Protein AF-0000000077060898 (afdb_homodimer)

Sequence (304 aa):
MSTNDPGFNIALEEAKFGASEGGVPIGACLVAADGTILGRGHNMRVQKNSMILHGETAALESCGRLPASRLVGSTMYTTLSPCDMCTGAMLLYKIPRVVMGENNTFVGGEETLKAKGVEVVNLKSAECEKLMKEFIEAHPEDWYEDIGEQTKMSTNDPGFNIALEEAKFGASEGGVPIGACLVAADGTILGRGHNMRVQKNSMILHGETAALESCGRLPASRLVGSTMYTTLSPCDMCTGAMLLYKIPRVVMGENNTFVGGEETLKAKGVEVVNLKSAECEKLMKEFIEAHPEDWYEDIGEQTK

Organism: Zymoseptoria tritici (strain CBS 115943 / IPO323) (NCBI:txid336722)

pLDDT: mean 97.95, std 3.36, range [65.81, 99.0]

Radius of gyration: 18.19 Å; Cα contacts (8 Å, |Δi|>4): 802; chains: 2; bounding box: 45×49×37 Å

Nearest PDB structures (foldseek):
  8i3p-assembly1_A  TM=9.780E-01  e=5.997E-23  Saccharomyces cerevisiae S288C
  8vlm-assembly2_D  TM=9.803E-01  e=7.360E-23  Saccharomyces cerevisiae
  8vlj-assembly1_B  TM=9.888E-01  e=1.670E-22  Saccharomyces cerevisiae
  1ysd-assembly1_A  TM=9.663E-01  e=1.788E-22  Saccharomyces cerevisiae
  8vlm-assembly2_C  TM=9.642E-01  e=1.055E-21  Saccharomyces cerevisiae

Secondary structure (DSSP, 8-state):
--TT-HHHHHHHHHHHHHHHTTS---EEEEE-TTS-EEEEEE--HHHHT-SS--HHHHHHHHH-S--GGGGTT-EEEESS---HHHHHHHHHTT--EEEES--SS---SHHHHHHTT-EEEE---HHHHHHHHHHHHH-HHHHHHHTT----/--TT-HHHHHHHHHHHHHHHTTS---EEEEE-TTS-EEEEEE--HHHHT-SS--HHHHHHHHH-S--GGGGTT-EEEESS---HHHHHHHHHTT--EEEES--SS---SHHHHHHTT-EEEE---HHHHHHHHHHHHH-HHHHHHHTT----

Foldseek 3Di:
DACPQPQQVLQQVQLVVQVVQVHRSKKKWKAFQVGHTQFIHAQCCPVVVDLQRHRLVVRVVRNPDDDLVRQVNMEMEMAEADAPSSLVVCVVSVNQEYEYAADPLHHHCPVVSVVVRHHYHYNPHPVSVVSNVVSCVVPVCNVQVNRPHHRD/DACPQPQQVLQQVQLVVCVVQVHRSKKKWKAFQVGHTQFIHAQCCPVVVDLQRHRLVVRVVRNPDDDLVRQVNMEMEMAEADAPSSLVVCVVSVNQEYEYAADPLHHHCQVVSVVVRHHYHYNPHPVSVVSNVVSCVVPVCNVQVNRPHHRD

Structure (mmCIF, N/CA/C/O backbone):
data_AF-0000000077060898-model_v1
#
loop_
_entity.id
_entity.type
_entity.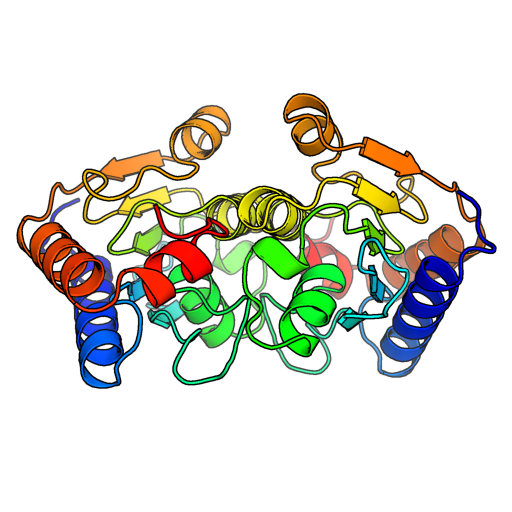pdbx_description
1 polymer 'Cytosine deaminase'
#
loop_
_atom_site.group_PDB
_atom_site.id
_atom_site.type_symbol
_atom_site.label_atom_id
_atom_site.label_alt_id
_atom_site.label_comp_id
_atom_site.label_asym_id
_atom_site.label_entity_id
_atom_site.label_seq_id
_atom_site.pdbx_PDB_ins_code
_atom_site.Cartn_x
_atom_site.Cartn_y
_atom_site.Cartn_z
_atom_site.occupancy
_atom_site.B_iso_or_equiv
_atom_site.auth_seq_id
_atom_site.auth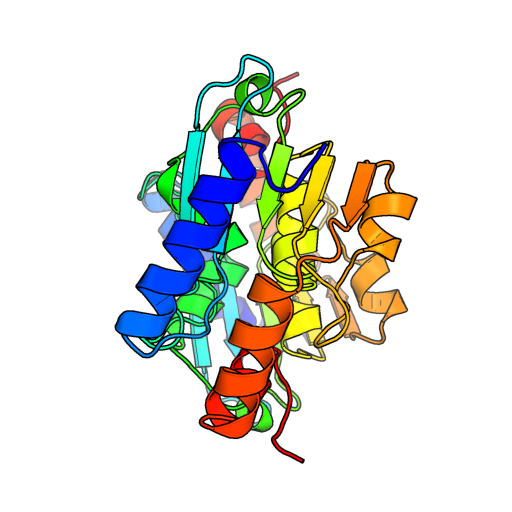_comp_id
_atom_site.auth_asym_id
_atom_site.auth_atom_id
_atom_site.pdbx_PDB_model_num
ATOM 1 N N . MET A 1 1 ? -12.086 23.438 3.576 1 82.31 1 MET A N 1
ATOM 2 C CA . MET A 1 1 ? -11.055 22.656 4.258 1 82.31 1 MET A CA 1
ATOM 3 C C . MET A 1 1 ? -9.844 23.516 4.594 1 82.31 1 MET A C 1
ATOM 5 O O . MET A 1 1 ? -9.477 24.406 3.818 1 82.31 1 MET A O 1
ATOM 9 N N . SER A 1 2 ? -9.484 23.375 5.789 1 86.44 2 SER A N 1
ATOM 10 C CA . SER A 1 2 ? -8.406 24.234 6.262 1 86.44 2 SER A CA 1
ATOM 11 C C . SER A 1 2 ? -7.523 23.516 7.273 1 86.44 2 SER A C 1
ATOM 13 O O . SER A 1 2 ? -7.797 22.375 7.645 1 86.44 2 SER A O 1
ATOM 15 N N . THR A 1 3 ? -6.488 24.141 7.656 1 92.5 3 THR A N 1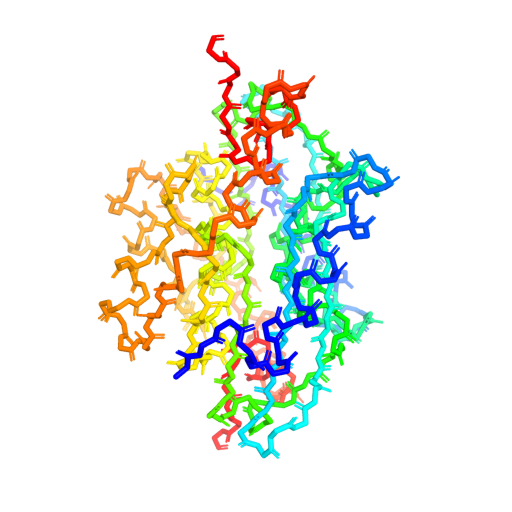
ATOM 16 C CA . THR A 1 3 ? -5.547 23.625 8.641 1 92.5 3 THR A CA 1
ATOM 17 C C . THR A 1 3 ? -6.215 23.484 10.008 1 92.5 3 THR A C 1
ATOM 19 O O . THR A 1 3 ? -5.66 22.859 10.914 1 92.5 3 THR A O 1
ATOM 22 N N . ASN A 1 4 ? -7.438 23.812 10.086 1 90.5 4 ASN A N 1
ATOM 23 C CA . ASN A 1 4 ? -8.164 23.719 11.344 1 90.5 4 ASN A CA 1
ATOM 24 C C . ASN A 1 4 ? -9.062 22.484 11.375 1 90.5 4 ASN A C 1
ATOM 26 O O . ASN A 1 4 ? -9.68 22.172 12.398 1 90.5 4 ASN A O 1
ATOM 30 N N . ASP A 1 5 ? -9.094 21.797 10.328 1 94.31 5 ASP A N 1
ATOM 31 C CA . ASP A 1 5 ? -9.883 20.578 10.297 1 94.31 5 ASP A CA 1
ATOM 32 C C . ASP A 1 5 ? -9.375 19.578 11.336 1 94.31 5 ASP A C 1
ATOM 34 O O . ASP A 1 5 ? -8.18 19.312 11.414 1 94.31 5 ASP A O 1
ATOM 38 N N . PRO A 1 6 ? -10.336 19.016 12.125 1 97.19 6 PRO A N 1
ATOM 39 C CA . PRO A 1 6 ? -9.898 18.062 13.148 1 97.19 6 PRO A CA 1
ATOM 40 C C . PRO A 1 6 ? -9.086 16.891 12.57 1 97.19 6 PRO A C 1
ATOM 42 O O . PRO A 1 6 ? -8.094 16.469 13.164 1 97.19 6 PRO A O 1
ATOM 45 N N . GLY A 1 7 ? -9.516 16.375 11.406 1 98.5 7 GLY A N 1
ATOM 46 C CA . GLY A 1 7 ? -8.789 15.305 10.758 1 98.5 7 GLY A CA 1
ATOM 47 C C . GLY A 1 7 ? -7.359 15.672 10.406 1 98.5 7 GLY A C 1
ATOM 48 O O . GLY A 1 7 ? -6.441 14.867 10.562 1 98.5 7 GLY A O 1
ATOM 49 N N . PHE A 1 8 ? -7.176 16.938 9.977 1 98.81 8 PHE A N 1
ATOM 50 C CA . PHE A 1 8 ? -5.828 17.391 9.633 1 98.81 8 PHE A CA 1
ATOM 51 C C . PHE A 1 8 ? -4.988 17.562 10.891 1 98.81 8 PHE A C 1
ATOM 53 O O . PHE A 1 8 ? -3.807 17.219 10.914 1 98.81 8 PHE A O 1
ATOM 60 N N . ASN A 1 9 ? -5.598 18.109 11.906 1 98.69 9 ASN A N 1
ATOM 61 C CA . ASN A 1 9 ? -4.875 18.281 13.164 1 98.69 9 ASN A CA 1
ATOM 62 C C . ASN A 1 9 ? -4.371 16.953 13.703 1 98.69 9 ASN A C 1
ATOM 64 O O . ASN A 1 9 ? -3.254 16.859 14.219 1 98.69 9 ASN A O 1
ATOM 68 N N . ILE A 1 10 ? -5.164 15.938 13.578 1 98.88 10 ILE A N 1
ATOM 69 C CA . ILE A 1 10 ? -4.77 14.602 14.016 1 98.88 10 ILE A CA 1
ATOM 70 C C . ILE A 1 10 ? -3.617 14.094 13.148 1 98.88 10 ILE A C 1
ATOM 72 O O . ILE A 1 10 ? -2.645 13.539 13.672 1 98.88 10 ILE A O 1
ATOM 76 N N . ALA A 1 11 ? -3.701 14.258 11.836 1 98.94 11 ALA A N 1
ATOM 77 C CA . ALA A 1 11 ? -2.613 13.859 10.945 1 98.94 11 ALA A CA 1
ATOM 78 C C . ALA A 1 11 ? -1.311 14.555 11.328 1 98.94 11 ALA A C 1
ATOM 80 O O . ALA A 1 11 ? -0.25 13.93 11.359 1 98.94 11 ALA A O 1
ATOM 81 N N . LEU A 1 12 ? -1.435 15.859 11.609 1 98.94 12 LEU A N 1
ATOM 82 C CA . LEU A 1 12 ? -0.256 16.625 11.992 1 98.94 12 LEU A CA 1
ATOM 83 C C . LEU A 1 12 ? 0.313 16.125 13.312 1 98.94 12 LEU A C 1
ATOM 85 O O . LEU A 1 12 ? 1.531 16.016 13.469 1 98.94 12 LEU A O 1
ATOM 89 N N . GLU A 1 13 ? -0.536 15.828 14.281 1 98.88 13 GLU A N 1
ATOM 90 C CA . GLU A 1 13 ? -0.105 15.234 15.539 1 98.88 13 GLU A CA 1
ATOM 91 C C . GLU A 1 13 ? 0.643 13.922 15.312 1 98.88 13 GLU A C 1
ATOM 93 O O . GLU A 1 13 ? 1.677 13.672 15.93 1 98.88 13 GLU A O 1
ATOM 98 N N . GLU A 1 14 ? 0.112 13.102 14.461 1 98.94 14 GLU A N 1
ATOM 99 C CA . GLU A 1 14 ? 0.758 11.844 14.109 1 98.94 14 GLU A CA 1
ATOM 100 C C . GLU A 1 14 ? 2.131 12.078 13.492 1 98.94 14 GLU A C 1
ATOM 102 O O . GLU A 1 14 ? 3.094 11.383 13.812 1 98.94 14 GLU A O 1
ATOM 107 N N . ALA A 1 15 ? 2.203 13.023 12.586 1 98.94 15 ALA A N 1
ATOM 108 C CA . ALA A 1 15 ? 3.484 13.344 11.953 1 98.94 15 ALA A CA 1
ATOM 109 C C . ALA A 1 15 ? 4.527 13.727 13 1 98.94 15 ALA A C 1
ATOM 111 O O . ALA A 1 15 ? 5.664 13.258 12.961 1 98.94 15 ALA A O 1
ATOM 112 N N . LYS A 1 16 ? 4.117 14.57 13.906 1 98.88 16 LYS A N 1
ATOM 113 C CA . LYS A 1 16 ? 5.023 15.023 14.961 1 98.88 16 LYS A CA 1
ATOM 114 C C . LYS A 1 16 ? 5.426 13.867 15.875 1 98.88 16 LYS A C 1
ATOM 116 O O . LYS A 1 16 ? 6.582 13.766 16.281 1 98.88 16 LYS A O 1
ATOM 121 N N . PHE A 1 17 ? 4.484 13.023 16.203 1 98.81 17 PHE A N 1
ATOM 122 C CA . PHE A 1 17 ? 4.781 11.844 17.016 1 98.81 17 PHE A CA 1
ATOM 123 C C . PHE A 1 17 ? 5.785 10.945 16.297 1 98.81 17 PHE A C 1
ATOM 125 O O . PHE A 1 17 ? 6.75 10.484 16.906 1 98.81 17 PHE A O 1
ATOM 132 N N . GLY A 1 18 ? 5.582 10.688 15.023 1 98.75 18 GLY A N 1
ATOM 133 C CA . GLY A 1 18 ? 6.539 9.914 14.242 1 98.75 18 GLY A CA 1
ATOM 134 C C . GLY A 1 18 ? 7.934 10.508 14.25 1 98.75 18 GLY A C 1
ATOM 135 O O . GLY A 1 18 ? 8.922 9.789 14.406 1 98.75 18 GLY A O 1
ATOM 136 N N . ALA A 1 19 ? 7.969 11.781 14.102 1 98.62 19 ALA A N 1
ATOM 137 C CA . ALA A 1 19 ? 9.25 12.484 14.133 1 98.62 19 ALA A CA 1
ATOM 138 C C . ALA A 1 19 ? 9.953 12.281 15.469 1 98.62 19 ALA A C 1
ATOM 140 O O . ALA A 1 19 ? 11.172 12.062 15.516 1 98.62 19 ALA A O 1
ATOM 141 N N . SER A 1 20 ? 9.227 12.344 16.531 1 98.44 20 SER A N 1
ATOM 142 C CA . SER A 1 20 ? 9.797 12.234 17.875 1 98.44 20 SER A CA 1
ATOM 143 C C . SER A 1 20 ? 10.391 10.844 18.109 1 98.44 20 SER A C 1
ATOM 145 O O . SER A 1 20 ? 11.242 10.672 18.984 1 98.44 20 SER A O 1
ATOM 147 N N . GLU A 1 21 ? 9.992 9.836 17.312 1 98 21 GLU A N 1
ATOM 148 C CA . GLU A 1 21 ? 10.492 8.469 17.422 1 98 21 GLU A CA 1
ATOM 149 C C . GLU A 1 21 ? 11.594 8.195 16.406 1 98 21 GLU A C 1
ATOM 151 O O . GLU A 1 21 ? 12.055 7.062 16.281 1 98 21 GLU A O 1
ATOM 156 N N . GLY A 1 22 ? 11.898 9.203 15.656 1 97.88 22 GLY A N 1
ATOM 157 C CA . GLY A 1 22 ? 12.977 9.062 14.695 1 97.88 22 GLY A CA 1
ATOM 158 C C . GLY A 1 22 ? 12.5 8.641 13.32 1 97.88 22 GLY A C 1
ATOM 159 O O . GLY A 1 22 ? 13.305 8.391 12.422 1 97.88 22 GLY A O 1
ATOM 160 N N . GLY A 1 23 ? 11.211 8.594 13.117 1 98.75 23 GLY A N 1
ATOM 161 C CA . GLY A 1 23 ? 10.656 8.195 11.828 1 98.75 23 GLY A CA 1
ATOM 162 C C . GLY A 1 23 ? 10.438 9.367 10.891 1 98.75 23 GLY A C 1
ATOM 163 O O . GLY A 1 23 ? 10.625 10.523 11.273 1 98.75 23 GLY A O 1
ATOM 164 N N . VAL A 1 24 ? 10.141 9.055 9.609 1 98.88 24 VAL A N 1
ATOM 165 C CA . VAL A 1 24 ? 9.773 10.078 8.641 1 98.88 24 VAL A CA 1
ATOM 166 C C . VAL A 1 24 ? 8.523 10.812 9.117 1 98.88 24 VAL A C 1
ATOM 168 O O . VAL A 1 24 ? 7.508 10.188 9.438 1 98.88 24 VAL A O 1
ATOM 171 N N . PRO A 1 25 ? 8.539 12.109 9.211 1 98.94 25 PRO A N 1
ATOM 172 C CA . PRO A 1 25 ? 7.465 12.852 9.867 1 98.94 25 PRO A CA 1
ATOM 173 C C . PRO A 1 25 ? 6.246 13.047 8.969 1 98.94 25 PRO A C 1
ATOM 175 O O . PRO A 1 25 ? 5.898 14.188 8.633 1 98.94 25 PRO A O 1
ATOM 178 N N . ILE A 1 26 ? 5.609 12.031 8.641 1 99 26 ILE A N 1
ATOM 179 C CA . ILE A 1 26 ? 4.383 12.031 7.852 1 99 26 ILE A CA 1
ATOM 180 C C . ILE A 1 26 ? 3.268 11.336 8.633 1 99 26 ILE A C 1
ATOM 182 O O . ILE A 1 26 ? 3.447 10.219 9.117 1 99 26 ILE A O 1
ATOM 186 N N . GLY A 1 27 ? 2.219 11.984 8.836 1 98.94 27 GLY A N 1
ATOM 187 C CA . GLY A 1 27 ? 1.05 11.438 9.508 1 98.94 27 GLY A CA 1
ATOM 188 C C . GLY A 1 27 ? -0.211 11.523 8.672 1 98.94 27 GLY A C 1
ATOM 189 O O . GLY A 1 27 ? -0.251 12.234 7.664 1 98.94 27 GLY A O 1
ATOM 190 N N . ALA A 1 28 ? -1.195 10.742 9.062 1 99 28 ALA A N 1
ATOM 191 C CA . ALA A 1 28 ? -2.453 10.688 8.328 1 99 28 ALA A CA 1
ATOM 192 C C . ALA A 1 28 ? -3.617 10.336 9.25 1 99 28 ALA A C 1
ATOM 194 O O . ALA A 1 28 ? -3.412 9.812 10.344 1 99 28 ALA A O 1
ATOM 195 N N . CYS A 1 29 ? -4.758 10.656 8.789 1 98.94 29 CYS A N 1
ATOM 196 C CA . CYS A 1 29 ? -6.016 10.398 9.477 1 98.94 29 CYS A CA 1
ATOM 197 C C . CYS A 1 29 ? -7.148 10.18 8.484 1 98.94 29 CYS A C 1
ATOM 199 O O . CYS A 1 29 ? -7.34 10.977 7.566 1 98.94 29 CYS A O 1
ATOM 201 N N . LEU A 1 30 ? -7.82 9.086 8.617 1 98.94 30 LEU A N 1
ATOM 202 C CA . LEU A 1 30 ? -8.992 8.789 7.801 1 98.94 30 LEU A CA 1
ATOM 203 C C . LEU A 1 30 ? -10.273 9.125 8.555 1 98.94 30 LEU A C 1
ATOM 205 O O . LEU A 1 30 ? -10.492 8.641 9.664 1 98.94 30 LEU A O 1
ATOM 209 N N . VAL A 1 31 ? -11.094 9.969 7.941 1 98.94 31 VAL A N 1
ATOM 210 C CA . VAL A 1 31 ? -12.328 10.438 8.578 1 98.94 31 VAL A CA 1
ATOM 211 C C . VAL A 1 31 ? -13.531 10.039 7.723 1 98.94 31 VAL A C 1
ATOM 213 O O . VAL A 1 31 ? -13.547 10.273 6.512 1 98.94 31 VAL A O 1
ATOM 216 N N . ALA A 1 32 ? -14.523 9.484 8.336 1 98.69 32 ALA A N 1
ATOM 217 C CA . ALA A 1 32 ? -15.75 9.086 7.645 1 98.69 32 ALA A CA 1
ATOM 218 C C . ALA A 1 32 ? -16.562 10.312 7.234 1 98.69 32 ALA A C 1
ATOM 220 O O . ALA A 1 32 ? -16.297 11.422 7.688 1 98.69 32 ALA A O 1
ATOM 221 N N . ALA A 1 33 ? -17.578 10.062 6.465 1 98.06 33 ALA A N 1
ATOM 222 C CA . ALA A 1 33 ? -18.438 11.125 5.977 1 98.06 33 ALA A CA 1
ATOM 223 C C . ALA A 1 33 ? -19.141 11.836 7.129 1 98.06 33 ALA A C 1
ATOM 225 O O . ALA A 1 33 ? -19.391 13.047 7.07 1 98.06 33 ALA A O 1
ATOM 226 N N . ASP A 1 34 ? -19.344 11.086 8.211 1 97.75 34 ASP A N 1
ATOM 227 C CA . ASP A 1 34 ? -20.094 11.648 9.328 1 97.75 34 ASP A CA 1
ATOM 228 C C . ASP A 1 34 ? -19.172 12.305 10.352 1 97.75 34 ASP A C 1
ATOM 230 O O . ASP A 1 34 ? -19.609 12.695 11.43 1 97.75 34 ASP A O 1
ATOM 234 N N . GLY A 1 35 ? -17.922 12.289 10.023 1 97.75 35 GLY A N 1
ATOM 235 C CA . GLY A 1 35 ? -16.984 12.977 10.883 1 97.75 35 GLY A CA 1
ATOM 236 C C . GLY A 1 35 ? -16.25 12.055 11.844 1 97.75 35 GLY A C 1
ATOM 237 O O . GLY A 1 35 ? -15.305 12.469 12.516 1 97.75 35 GLY A O 1
ATOM 238 N N . THR A 1 36 ? -16.656 10.773 11.859 1 98.31 36 THR A N 1
ATOM 239 C CA . THR A 1 36 ? -16.016 9.797 12.734 1 98.31 36 THR A CA 1
ATOM 240 C C . THR A 1 36 ? -14.57 9.539 12.289 1 98.31 36 THR A C 1
ATOM 242 O O . THR A 1 36 ? -14.312 9.352 11.102 1 98.31 36 THR A O 1
ATOM 245 N N . ILE A 1 37 ? -13.672 9.555 13.281 1 98.69 37 ILE A N 1
ATOM 246 C CA . ILE A 1 37 ? -12.297 9.141 12.984 1 98.69 37 ILE A CA 1
ATOM 247 C C . ILE A 1 37 ? -12.242 7.625 12.82 1 98.69 37 ILE A C 1
ATOM 249 O O . ILE A 1 37 ? -12.484 6.883 13.773 1 98.69 37 ILE A O 1
ATOM 253 N N . LEU A 1 38 ? -11.922 7.188 11.617 1 98.81 38 LEU A N 1
ATOM 254 C CA . LEU A 1 38 ? -11.852 5.754 11.359 1 98.81 38 LEU A CA 1
ATOM 255 C C . LEU A 1 38 ? -10.484 5.199 11.727 1 98.81 38 LEU A C 1
ATOM 257 O O . LEU A 1 38 ? -10.375 4.09 12.25 1 98.81 38 LEU A O 1
ATOM 261 N N . GLY A 1 39 ? -9.445 5.977 11.453 1 98.88 39 GLY A N 1
ATOM 262 C CA . GLY A 1 39 ? -8.078 5.559 11.719 1 98.88 39 GLY A CA 1
ATOM 263 C C . GLY A 1 39 ? -7.086 6.699 11.656 1 98.88 39 GLY A C 1
ATOM 264 O O . GLY A 1 39 ? -7.387 7.766 11.117 1 98.88 39 GLY A O 1
ATOM 265 N N . ARG A 1 40 ? -6.004 6.539 12.25 1 98.94 40 ARG A N 1
ATOM 266 C CA . ARG A 1 40 ? -4.879 7.469 12.266 1 98.94 40 ARG A CA 1
ATOM 267 C C . ARG A 1 40 ? -3.553 6.719 12.352 1 98.94 40 ARG A C 1
ATOM 269 O O . ARG A 1 40 ? -3.502 5.594 12.852 1 98.94 40 ARG A O 1
ATOM 276 N N . GLY A 1 41 ? -2.537 7.316 11.828 1 98.88 41 GLY A N 1
ATOM 277 C CA . GLY A 1 41 ? -1.217 6.711 11.875 1 98.88 41 GLY A CA 1
ATOM 278 C C . GLY A 1 41 ? -0.123 7.617 11.344 1 98.88 41 GLY A C 1
ATOM 279 O O . GLY A 1 41 ? -0.396 8.734 10.891 1 98.88 41 GLY A O 1
ATOM 280 N N . HIS A 1 42 ? 1.049 7.215 11.539 1 98.94 42 HIS A N 1
ATOM 281 C CA . HIS A 1 42 ? 2.223 7.91 11.023 1 98.94 42 HIS A CA 1
ATOM 282 C C . HIS A 1 42 ? 3.223 6.93 10.414 1 98.94 42 HIS A C 1
ATOM 284 O O . HIS A 1 42 ? 3.107 5.719 10.617 1 98.94 42 HIS A O 1
ATOM 290 N N . ASN A 1 43 ? 4.023 7.496 9.547 1 98.94 43 ASN A N 1
ATOM 291 C CA . ASN A 1 43 ? 5.066 6.68 8.938 1 98.94 43 ASN A CA 1
ATOM 292 C C . ASN A 1 43 ? 5.871 5.918 9.992 1 98.94 43 ASN A C 1
ATOM 294 O O . ASN A 1 43 ? 6.43 6.523 10.906 1 98.94 43 ASN A O 1
ATOM 298 N N . MET A 1 44 ? 5.91 4.559 9.828 1 98.88 44 MET A N 1
ATOM 299 C CA . MET A 1 44 ? 6.562 3.693 10.805 1 98.88 44 MET A CA 1
ATOM 300 C C . MET A 1 44 ? 7.664 2.863 10.148 1 98.88 44 MET A C 1
ATOM 302 O O . MET A 1 44 ? 8.062 1.828 10.68 1 98.88 44 MET A O 1
ATOM 306 N N . ARG A 1 45 ? 8.078 3.266 8.977 1 98.81 45 ARG A N 1
ATOM 307 C CA . ARG A 1 45 ? 9.055 2.482 8.227 1 98.81 45 ARG A CA 1
ATOM 308 C C . ARG A 1 45 ? 10.328 2.285 9.039 1 98.81 45 ARG A C 1
ATOM 310 O O . ARG A 1 45 ? 10.828 1.163 9.164 1 98.81 45 ARG A O 1
ATOM 317 N N . VAL A 1 46 ? 10.82 3.385 9.625 1 98.69 46 VAL A N 1
ATOM 318 C CA . VAL A 1 46 ? 12.07 3.32 10.375 1 98.69 46 VAL A CA 1
ATOM 319 C C . VAL A 1 46 ? 11.844 2.568 11.688 1 98.69 46 VAL A C 1
ATOM 321 O O . VAL A 1 46 ? 12.594 1.647 12.016 1 98.69 46 VAL A O 1
ATOM 324 N N . GLN A 1 47 ? 10.812 2.846 12.398 1 98.75 47 GLN A N 1
ATOM 325 C CA . GLN A 1 47 ? 10.539 2.336 13.734 1 98.75 47 GLN A CA 1
ATOM 326 C C . GLN A 1 47 ? 10.297 0.829 13.711 1 98.75 47 GLN A C 1
ATOM 328 O O . GLN A 1 47 ? 10.656 0.123 14.656 1 98.75 47 GLN A O 1
ATOM 333 N N . LYS A 1 48 ? 9.688 0.346 12.586 1 98.69 48 LYS A N 1
ATOM 334 C CA . LYS A 1 48 ? 9.242 -1.044 12.57 1 98.69 48 LYS A CA 1
ATOM 335 C C . LYS A 1 48 ? 9.938 -1.835 11.477 1 98.69 48 LYS A C 1
ATOM 337 O O . LYS A 1 48 ? 9.547 -2.961 11.164 1 98.69 48 LYS A O 1
ATOM 342 N N . ASN A 1 49 ? 10.961 -1.227 10.891 1 98.69 49 ASN A N 1
ATOM 343 C CA . ASN A 1 49 ? 11.656 -1.868 9.781 1 98.69 49 ASN A CA 1
ATOM 344 C C . ASN A 1 49 ? 10.68 -2.338 8.703 1 98.69 49 ASN A C 1
ATOM 346 O O . ASN A 1 49 ? 10.719 -3.498 8.289 1 98.69 49 ASN A O 1
ATOM 350 N N . SER A 1 50 ? 9.844 -1.4 8.297 1 98.81 50 SER A N 1
ATOM 351 C CA . SER A 1 50 ? 8.758 -1.748 7.391 1 98.81 50 SER A CA 1
ATOM 352 C C . SER A 1 50 ? 8.969 -1.143 6.008 1 98.81 50 SER A C 1
ATOM 354 O O . SER A 1 50 ? 9.438 -0.007 5.887 1 98.81 50 SER A O 1
ATOM 356 N N . MET A 1 51 ? 8.516 -1.797 4.988 1 98.25 51 MET A N 1
ATOM 357 C CA . MET A 1 51 ? 8.516 -1.238 3.639 1 98.25 51 MET A CA 1
ATOM 358 C C . MET A 1 51 ? 7.188 -0.558 3.326 1 98.25 51 MET A C 1
ATOM 360 O O . MET A 1 51 ? 7.105 0.258 2.406 1 98.25 51 MET A O 1
ATOM 364 N N . ILE A 1 52 ? 6.172 -0.872 4.121 1 98.81 52 ILE A N 1
ATOM 365 C CA . ILE A 1 52 ? 4.883 -0.493 3.551 1 98.81 52 ILE A CA 1
ATOM 366 C C . ILE A 1 52 ? 4.137 0.419 4.523 1 98.81 52 ILE A C 1
ATOM 368 O O . ILE A 1 52 ? 3.105 0.996 4.176 1 98.81 52 ILE A O 1
ATOM 372 N N . LEU A 1 53 ? 4.648 0.621 5.781 1 98.88 53 LEU A N 1
ATOM 373 C CA . LEU A 1 53 ? 3.91 1.41 6.762 1 98.88 53 LEU A CA 1
ATOM 374 C C . LEU A 1 53 ? 4.227 2.895 6.613 1 98.88 53 LEU A C 1
ATOM 376 O O . LEU A 1 53 ? 4.836 3.496 7.5 1 98.88 53 LEU A O 1
ATOM 380 N N . HIS A 1 54 ? 3.742 3.484 5.539 1 98.94 54 HIS A N 1
ATOM 381 C CA . HIS A 1 54 ? 3.715 4.934 5.387 1 98.94 54 HIS A CA 1
ATOM 382 C C . HIS A 1 54 ? 2.619 5.555 6.246 1 98.94 54 HIS A C 1
ATOM 384 O O . HIS A 1 54 ? 1.849 4.844 6.891 1 98.94 54 HIS A O 1
ATOM 390 N N . GLY A 1 55 ? 2.566 6.906 6.293 1 98.94 55 GLY A N 1
ATOM 391 C CA . GLY A 1 55 ? 1.55 7.555 7.105 1 98.94 55 GLY A CA 1
ATOM 392 C C . GLY A 1 55 ? 0.139 7.125 6.754 1 98.94 55 GLY A C 1
ATOM 393 O O . GLY A 1 55 ? -0.633 6.73 7.629 1 98.94 55 GLY A O 1
ATOM 394 N N . GLU A 1 56 ? -0.228 7.184 5.449 1 98.94 56 GLU A N 1
ATOM 395 C CA . GLU A 1 56 ? -1.577 6.875 4.988 1 98.94 56 GLU A CA 1
ATOM 396 C C . GLU A 1 56 ? -1.893 5.391 5.164 1 98.94 56 GLU A C 1
ATOM 398 O O . GLU A 1 56 ? -2.988 5.031 5.598 1 98.94 56 GLU A O 1
ATOM 403 N N . THR A 1 57 ? -0.881 4.488 4.844 1 98.94 57 THR A N 1
ATOM 404 C CA . THR A 1 57 ? -1.144 3.062 4.996 1 98.94 57 THR A CA 1
ATOM 405 C C . THR A 1 57 ? -1.194 2.674 6.469 1 98.94 57 THR A C 1
ATOM 407 O O . THR A 1 57 ? -1.943 1.773 6.855 1 98.94 57 THR A O 1
ATOM 410 N N . ALA A 1 58 ? -0.441 3.373 7.305 1 98.94 58 ALA A N 1
ATOM 411 C CA . ALA A 1 58 ? -0.553 3.145 8.742 1 98.94 58 ALA A CA 1
ATOM 412 C C . ALA A 1 58 ? -1.93 3.557 9.258 1 98.94 58 ALA A C 1
ATOM 414 O O . ALA A 1 58 ? -2.502 2.887 10.125 1 98.94 58 ALA A O 1
ATOM 415 N N . ALA A 1 59 ? -2.443 4.676 8.789 1 98.94 59 ALA A N 1
ATOM 416 C CA . ALA A 1 59 ? -3.791 5.094 9.164 1 98.94 59 ALA A CA 1
ATOM 417 C C . ALA A 1 59 ? -4.828 4.059 8.75 1 98.94 59 ALA A C 1
ATOM 419 O O . ALA A 1 59 ? -5.691 3.68 9.539 1 98.94 59 ALA A O 1
ATOM 420 N N . LEU A 1 60 ? -4.703 3.582 7.508 1 98.94 60 LEU A N 1
ATOM 421 C CA . LEU A 1 60 ? -5.602 2.539 7.027 1 98.94 60 LEU A CA 1
ATOM 422 C C . LEU A 1 60 ? -5.48 1.281 7.883 1 98.94 60 LEU A C 1
ATOM 424 O O . LEU A 1 60 ? -6.492 0.694 8.281 1 98.94 60 LEU A O 1
ATOM 428 N N . GLU A 1 61 ? -4.262 0.906 8.172 1 98.81 61 GLU A N 1
ATOM 429 C CA . GLU A 1 61 ? -4.02 -0.298 8.961 1 98.81 61 GLU A CA 1
ATOM 430 C C . GLU A 1 61 ? -4.668 -0.191 10.344 1 98.81 61 GLU A C 1
ATOM 432 O O . GLU A 1 61 ? -5.191 -1.176 10.867 1 98.81 61 GLU A O 1
ATOM 437 N N . SER A 1 62 ? -4.652 0.949 10.914 1 98.75 62 SER A N 1
ATOM 438 C CA . SER A 1 62 ? -5.18 1.147 12.258 1 98.75 62 SER A CA 1
ATOM 439 C C . SER A 1 62 ? -6.699 1.011 12.281 1 98.75 62 SER A C 1
ATOM 441 O O . SER A 1 62 ? -7.297 0.875 13.352 1 98.75 62 SER A O 1
ATOM 443 N N . CYS A 1 63 ? -7.344 1.092 11.148 1 98.19 63 CYS A N 1
ATOM 444 C CA . CYS A 1 63 ? -8.797 0.948 11.07 1 98.19 63 CYS A CA 1
ATOM 445 C C . CYS A 1 63 ? -9.211 -0.498 11.305 1 98.19 63 CYS A C 1
ATOM 447 O O . CYS A 1 63 ? -10.328 -0.758 11.766 1 98.19 63 CYS A O 1
ATOM 449 N N . GLY A 1 64 ? -8.273 -1.429 11.008 1 97.81 64 GLY A N 1
ATOM 450 C CA . GLY A 1 64 ? -8.773 -2.775 10.766 1 97.81 64 GLY A CA 1
ATOM 451 C C . GLY A 1 64 ? -9.656 -2.877 9.539 1 97.81 64 GLY A C 1
ATOM 452 O O . GLY A 1 64 ? -9.914 -1.874 8.867 1 97.81 64 GLY A O 1
ATOM 453 N N . ARG A 1 65 ? -10.078 -4.059 9.227 1 97.62 65 ARG A N 1
ATOM 454 C CA . ARG A 1 65 ? -10.922 -4.23 8.047 1 97.62 65 ARG A CA 1
ATOM 455 C C . ARG A 1 65 ? -12.227 -3.463 8.195 1 97.62 65 ARG A C 1
ATOM 457 O O . ARG A 1 65 ? -12.883 -3.527 9.242 1 97.62 65 ARG A O 1
ATOM 464 N N . LEU A 1 66 ? -12.586 -2.766 7.172 1 97.56 66 LEU A N 1
ATOM 465 C CA . LEU A 1 66 ? -13.844 -2.033 7.074 1 97.56 66 LEU A CA 1
ATOM 466 C C . LEU A 1 66 ? -14.602 -2.418 5.805 1 97.56 66 LEU A C 1
ATOM 468 O O . LEU A 1 66 ? -13.992 -2.6 4.746 1 97.56 66 LEU A O 1
ATOM 472 N N . PRO A 1 67 ? -15.914 -2.494 5.91 1 96.69 67 PRO A N 1
ATOM 473 C CA . PRO A 1 67 ? -16.672 -2.631 4.66 1 96.69 67 PRO A CA 1
ATOM 474 C C . PRO A 1 67 ? -16.594 -1.379 3.791 1 96.69 67 PRO A C 1
ATOM 476 O O . PRO A 1 67 ? -16.438 -0.27 4.309 1 96.69 67 PRO A O 1
ATOM 479 N N . ALA A 1 68 ? -16.734 -1.592 2.514 1 97.19 68 ALA A N 1
ATOM 480 C CA . ALA A 1 68 ? -16.641 -0.487 1.563 1 97.19 68 ALA A CA 1
ATOM 481 C C . ALA A 1 68 ? -17.625 0.616 1.905 1 97.19 68 ALA A C 1
ATOM 483 O O . ALA A 1 68 ? -17.359 1.798 1.684 1 97.19 68 ALA A O 1
ATOM 484 N N . SER A 1 69 ? -18.719 0.285 2.459 1 97 69 SER A N 1
ATOM 485 C CA . SER A 1 69 ? -19.766 1.246 2.773 1 97 69 SER A CA 1
ATOM 486 C C . SER A 1 69 ? -19.297 2.271 3.797 1 97 69 SER A C 1
ATOM 488 O O . SER A 1 69 ? -19.766 3.412 3.803 1 97 69 SER A O 1
ATOM 490 N N . ARG A 1 70 ? -18.391 1.874 4.617 1 96.94 70 ARG A N 1
ATOM 491 C CA . ARG A 1 70 ? -17.906 2.766 5.664 1 96.94 70 ARG A CA 1
ATOM 492 C C . ARG A 1 70 ? -16.969 3.824 5.098 1 96.94 70 ARG A C 1
ATOM 494 O O . ARG A 1 70 ? -16.688 4.832 5.75 1 96.94 70 ARG A O 1
ATOM 501 N N . LEU A 1 71 ? -16.516 3.6 3.871 1 98.19 71 LEU A N 1
ATOM 502 C CA . LEU A 1 71 ? -15.508 4.48 3.289 1 98.19 71 LEU A CA 1
ATOM 503 C C . LEU A 1 71 ? -16.141 5.473 2.322 1 98.19 71 LEU A C 1
ATOM 505 O O . LEU A 1 71 ? -15.492 6.418 1.876 1 98.19 71 LEU A O 1
ATOM 509 N N . VAL A 1 72 ? -17.469 5.293 2.066 1 97.94 72 VAL A N 1
ATOM 510 C CA . VAL A 1 72 ? -18.172 6.199 1.167 1 97.94 72 VAL A CA 1
ATOM 511 C C . VAL A 1 72 ? -18.156 7.617 1.741 1 97.94 72 VAL A C 1
ATOM 513 O O . VAL A 1 72 ? -18.531 7.828 2.895 1 97.94 72 VAL A O 1
ATOM 516 N N . GLY A 1 73 ? -17.625 8.531 1.015 1 98.5 73 GLY A N 1
ATOM 517 C CA . GLY A 1 73 ? -17.609 9.93 1.416 1 98.5 73 GLY A CA 1
ATOM 518 C C . GLY A 1 73 ? -16.516 10.266 2.408 1 98.5 73 GLY A C 1
ATOM 519 O O . GLY A 1 73 ? -16.469 11.367 2.947 1 98.5 73 GLY A O 1
ATOM 520 N N . SER A 1 74 ? -15.633 9.336 2.65 1 98.81 74 SER A N 1
ATOM 521 C CA . SER A 1 74 ? -14.562 9.555 3.621 1 98.81 74 SER A CA 1
ATOM 522 C C . SER A 1 74 ? -13.5 10.5 3.072 1 98.81 74 SER A C 1
ATOM 524 O O . SER A 1 74 ? -13.508 10.828 1.882 1 98.81 74 SER A O 1
ATOM 526 N N . THR A 1 75 ? -12.664 11.016 3.967 1 98.94 75 THR A N 1
ATOM 527 C CA . THR A 1 75 ? -11.547 11.898 3.637 1 98.94 75 THR A CA 1
ATOM 528 C C . THR A 1 75 ? -10.25 11.391 4.266 1 98.94 75 THR A C 1
ATOM 530 O O . THR A 1 75 ? -10.203 11.117 5.465 1 98.94 75 THR A O 1
ATOM 533 N N . MET A 1 76 ? -9.273 11.203 3.428 1 98.94 76 MET A N 1
ATOM 534 C CA . MET A 1 76 ? -7.926 10.969 3.936 1 98.94 76 MET A CA 1
ATOM 535 C C . MET A 1 76 ? -7.172 12.281 4.121 1 98.94 76 MET A C 1
ATOM 537 O O . MET A 1 76 ? -6.926 13.008 3.152 1 98.94 76 MET A O 1
ATOM 541 N N . TYR A 1 77 ? -6.879 12.617 5.34 1 98.94 77 TYR A N 1
ATOM 542 C CA . TYR A 1 77 ? -5.945 13.695 5.641 1 98.94 77 TYR A CA 1
ATOM 543 C C . TYR A 1 77 ? -4.52 13.172 5.75 1 98.94 77 TYR A C 1
ATOM 545 O O . TYR A 1 77 ? -4.281 12.133 6.383 1 98.94 77 TYR A O 1
ATOM 553 N N . THR A 1 78 ? -3.578 13.805 5.156 1 98.94 78 THR A N 1
ATOM 554 C CA . THR A 1 78 ? -2.168 13.438 5.227 1 98.94 78 THR A CA 1
ATOM 555 C C . THR A 1 78 ? -1.281 14.68 5.188 1 98.94 78 THR A C 1
ATOM 557 O O . THR A 1 78 ? -1.655 15.695 4.598 1 98.94 78 THR A O 1
ATOM 560 N N . THR A 1 79 ? -0.14 14.641 5.801 1 98.94 79 THR A N 1
ATOM 561 C CA . THR A 1 79 ? 0.657 15.859 5.961 1 98.94 79 THR A CA 1
ATOM 562 C C . THR A 1 79 ? 1.537 16.094 4.738 1 98.94 79 THR A C 1
ATOM 564 O O . THR A 1 79 ? 2.133 17.156 4.59 1 98.94 79 THR A O 1
ATOM 567 N N . LEU A 1 80 ? 1.627 15.133 3.84 1 98.94 80 LEU A N 1
ATOM 568 C CA . LEU A 1 80 ? 2.42 15.227 2.619 1 98.94 80 LEU A CA 1
ATOM 569 C C . LEU A 1 80 ? 1.66 14.641 1.434 1 98.94 80 LEU A C 1
ATOM 571 O O . LEU A 1 80 ? 0.75 13.828 1.613 1 98.94 80 LEU A O 1
ATOM 575 N N . SER A 1 81 ? 2.006 15.062 0.221 1 98.94 81 SER A N 1
ATOM 576 C CA . SER A 1 81 ? 1.467 14.453 -0.989 1 98.94 81 SER A CA 1
ATOM 577 C C . SER A 1 81 ? 1.659 12.938 -0.978 1 98.94 81 SER A C 1
ATOM 579 O O . SER A 1 81 ? 2.766 12.445 -0.738 1 98.94 81 SER A O 1
ATOM 581 N N . PRO A 1 82 ? 0.589 12.172 -1.174 1 98.94 82 PRO A N 1
ATOM 582 C CA . PRO A 1 82 ? 0.712 10.711 -1.056 1 98.94 82 PRO A CA 1
ATOM 583 C C . PRO A 1 82 ? 1.562 10.102 -2.166 1 98.94 82 PRO A C 1
ATOM 585 O O . PRO A 1 82 ? 1.403 10.453 -3.338 1 98.94 82 PRO A O 1
ATOM 588 N N . CYS A 1 83 ? 2.455 9.18 -1.845 1 98.94 83 CYS A N 1
ATOM 589 C CA . CYS A 1 83 ? 3.256 8.453 -2.822 1 98.94 83 CYS A CA 1
ATOM 590 C C . CYS A 1 83 ? 2.377 7.559 -3.691 1 98.94 83 CYS A C 1
ATOM 592 O O . CYS A 1 83 ? 1.173 7.449 -3.457 1 98.94 83 CYS A O 1
ATOM 594 N N . ASP A 1 84 ? 2.951 6.867 -4.578 1 98.88 84 ASP A N 1
ATOM 595 C CA . ASP A 1 84 ? 2.205 6.012 -5.496 1 98.88 84 ASP A CA 1
ATOM 596 C C . ASP A 1 84 ? 1.5 4.887 -4.746 1 98.88 84 ASP A C 1
ATOM 598 O O . ASP A 1 84 ? 0.36 4.539 -5.066 1 98.88 84 ASP A O 1
ATOM 602 N N . MET A 1 85 ? 2.154 4.238 -3.756 1 98.94 85 MET A N 1
ATOM 603 C CA . MET A 1 85 ? 1.529 3.172 -2.979 1 98.94 85 MET A CA 1
ATOM 604 C C . MET A 1 85 ? 0.305 3.689 -2.23 1 98.94 85 MET A C 1
ATOM 606 O O . MET A 1 85 ? -0.77 3.092 -2.303 1 98.94 85 MET A O 1
ATOM 610 N N . CYS A 1 86 ? 0.468 4.816 -1.586 1 98.94 86 CYS A N 1
ATOM 611 C CA . CYS A 1 86 ? -0.62 5.387 -0.799 1 98.94 86 CYS A CA 1
ATOM 612 C C . CYS A 1 86 ? -1.723 5.926 -1.702 1 98.94 86 CYS A C 1
ATOM 614 O O . CYS A 1 86 ? -2.906 5.828 -1.372 1 98.94 86 CYS A O 1
ATOM 616 N N . THR A 1 87 ? -1.307 6.527 -2.791 1 98.94 87 THR A N 1
ATOM 617 C CA . THR A 1 87 ? -2.268 6.93 -3.812 1 98.94 87 THR A CA 1
ATOM 618 C C . THR A 1 87 ? -3.082 5.727 -4.289 1 98.94 87 THR A C 1
ATOM 620 O O . THR A 1 87 ? -4.312 5.793 -4.355 1 98.94 87 THR A O 1
ATOM 623 N N . GLY A 1 88 ? -2.379 4.672 -4.625 1 98.94 88 GLY A N 1
ATOM 624 C CA . GLY A 1 88 ? -3.061 3.457 -5.043 1 98.94 88 GLY A CA 1
ATOM 625 C C . GLY A 1 88 ? -4.023 2.924 -4 1 98.94 88 GLY A C 1
ATOM 626 O O . GLY A 1 88 ? -5.086 2.398 -4.34 1 98.94 88 GLY A O 1
ATOM 627 N N . ALA A 1 89 ? -3.662 3.023 -2.723 1 98.94 89 ALA A N 1
ATOM 628 C CA . ALA A 1 89 ? -4.547 2.578 -1.647 1 98.94 89 ALA A CA 1
ATOM 629 C C . ALA A 1 89 ? -5.84 3.387 -1.631 1 98.94 89 ALA A C 1
ATOM 631 O O . ALA A 1 89 ? -6.926 2.826 -1.466 1 98.94 89 ALA A O 1
ATOM 632 N N . MET A 1 90 ? -5.727 4.73 -1.803 1 98.88 90 MET A N 1
ATOM 633 C CA . MET A 1 90 ? -6.922 5.574 -1.835 1 98.88 90 MET A CA 1
ATOM 634 C C . MET A 1 90 ? -7.832 5.184 -2.994 1 98.88 90 MET A C 1
ATOM 636 O O . MET A 1 90 ? -9.055 5.152 -2.848 1 98.88 90 MET A O 1
ATOM 640 N N . LEU A 1 91 ? -7.207 4.883 -4.109 1 98.88 91 LEU A N 1
ATOM 641 C CA . LEU A 1 91 ? -7.988 4.496 -5.277 1 98.88 91 LEU A CA 1
ATOM 642 C C . LEU A 1 91 ? -8.633 3.131 -5.07 1 98.88 91 LEU A C 1
ATOM 644 O O . LEU A 1 91 ? -9.812 2.941 -5.387 1 98.88 91 LEU A O 1
ATOM 648 N N . LEU A 1 92 ? -7.898 2.199 -4.531 1 98.81 92 LEU A N 1
ATOM 649 C CA . LEU A 1 92 ? -8.406 0.854 -4.277 1 98.81 92 LEU A CA 1
ATOM 650 C C . LEU A 1 92 ? -9.656 0.898 -3.408 1 98.81 92 LEU A C 1
ATOM 652 O O . LEU A 1 92 ? -10.648 0.223 -3.701 1 98.81 92 LEU A O 1
ATOM 656 N N . TYR A 1 93 ? -9.609 1.753 -2.389 1 98.69 93 TYR A N 1
ATOM 657 C CA . TYR A 1 93 ? -10.672 1.759 -1.391 1 98.69 93 TYR A CA 1
ATOM 658 C C . TYR A 1 93 ? -11.664 2.883 -1.66 1 98.69 93 TYR A C 1
ATOM 660 O O . TYR A 1 93 ? -12.508 3.193 -0.813 1 98.69 93 TYR A O 1
ATOM 668 N N . LYS A 1 94 ? -11.484 3.531 -2.807 1 98.5 94 LYS A N 1
ATOM 669 C CA . LYS A 1 94 ? -12.453 4.5 -3.324 1 98.5 94 LYS A CA 1
ATOM 670 C C . LYS A 1 94 ? -12.656 5.648 -2.342 1 98.5 94 LYS A C 1
ATOM 672 O O . LYS A 1 94 ? -13.789 6.062 -2.094 1 98.5 94 LYS A O 1
ATOM 677 N N . ILE A 1 95 ? -11.594 6.051 -1.736 1 98.81 95 ILE A N 1
ATOM 678 C CA . ILE A 1 95 ? -11.625 7.266 -0.929 1 98.81 95 ILE A CA 1
ATOM 679 C C . ILE A 1 95 ? -11.805 8.484 -1.835 1 98.81 95 ILE A C 1
ATOM 681 O O . ILE A 1 95 ? -10.953 8.758 -2.688 1 98.81 95 ILE A O 1
ATOM 685 N N . PRO A 1 96 ? -12.805 9.242 -1.616 1 98.81 96 PRO A N 1
ATOM 686 C CA . PRO A 1 96 ? -13.148 10.227 -2.646 1 98.81 96 PRO A CA 1
ATOM 687 C C . PRO A 1 96 ? -12.43 11.555 -2.459 1 98.81 96 PRO A C 1
ATOM 689 O O . PRO A 1 96 ? -12.453 12.414 -3.35 1 98.81 96 PRO A O 1
ATOM 692 N N . ARG A 1 97 ? -11.781 11.742 -1.279 1 98.88 97 ARG A N 1
ATOM 693 C CA . ARG A 1 97 ? -11.156 13.031 -0.992 1 98.88 97 ARG A CA 1
ATOM 694 C C . ARG A 1 97 ? -9.844 12.844 -0.229 1 98.88 97 ARG A C 1
ATOM 696 O O . ARG A 1 97 ? -9.781 12.055 0.715 1 98.88 97 ARG A O 1
ATOM 703 N N . VAL A 1 98 ? -8.859 13.555 -0.687 1 98.94 98 VAL A N 1
ATOM 704 C CA . VAL A 1 98 ? -7.566 13.609 -0.02 1 98.94 98 VAL A CA 1
ATOM 705 C C . VAL A 1 98 ? -7.203 15.062 0.278 1 98.94 98 VAL A C 1
ATOM 707 O O . VAL A 1 98 ? -7.215 15.914 -0.619 1 98.94 98 VAL A O 1
ATOM 710 N N . VAL A 1 99 ? -6.961 15.367 1.521 1 98.94 99 VAL A N 1
ATOM 711 C CA . VAL A 1 99 ? -6.477 16.672 1.964 1 98.94 99 VAL A CA 1
ATOM 712 C C . VAL A 1 99 ? -5.035 16.547 2.453 1 98.94 99 VAL A C 1
ATOM 714 O O . VAL A 1 99 ? -4.758 15.828 3.414 1 98.94 99 VAL A O 1
ATOM 717 N N . MET A 1 100 ? -4.129 17.25 1.789 1 98.81 100 MET A N 1
ATOM 718 C CA . MET A 1 100 ? -2.723 17.094 2.146 1 98.81 100 MET A CA 1
ATOM 719 C C . MET A 1 100 ? -2.168 18.375 2.752 1 98.81 100 MET A C 1
ATOM 721 O O . MET A 1 100 ? -2.719 19.453 2.539 1 98.81 100 MET A O 1
ATOM 725 N N . GLY A 1 101 ? -1.108 18.266 3.502 1 98.88 101 GLY A N 1
ATOM 726 C CA . GLY A 1 101 ? -0.473 19.406 4.148 1 98.88 101 GLY A CA 1
ATOM 727 C C . GLY A 1 101 ? 0.39 20.219 3.209 1 98.88 101 GLY A C 1
ATOM 728 O O . GLY A 1 101 ? 0.301 21.453 3.189 1 98.88 101 GLY A O 1
ATOM 729 N N . GLU A 1 102 ? 1.242 19.562 2.434 1 98.81 102 GLU A N 1
ATOM 730 C CA . GLU A 1 102 ? 2.139 20.281 1.529 1 98.81 102 GLU A CA 1
ATOM 731 C C . GLU A 1 102 ? 2.646 19.359 0.42 1 98.81 102 GLU A C 1
ATOM 733 O O . GLU A 1 102 ? 2.465 18.141 0.481 1 98.81 102 GLU A O 1
ATOM 738 N N . ASN A 1 103 ? 3.105 19.938 -0.617 1 98.88 103 ASN A N 1
ATOM 739 C CA . ASN A 1 103 ? 3.682 19.156 -1.702 1 98.88 103 ASN A CA 1
ATOM 740 C C . ASN A 1 103 ? 4.957 19.797 -2.244 1 98.88 103 ASN A C 1
ATOM 742 O O . ASN A 1 103 ? 5.391 19.484 -3.354 1 98.88 103 ASN A O 1
ATOM 746 N N . ASN A 1 104 ? 5.523 20.672 -1.573 1 98.75 104 ASN A N 1
ATOM 747 C CA . ASN A 1 104 ? 6.75 21.328 -2.029 1 98.75 104 ASN A CA 1
ATOM 748 C C . ASN A 1 104 ? 7.953 20.391 -1.916 1 98.75 104 ASN A C 1
ATOM 750 O O . ASN A 1 104 ? 8.859 20.438 -2.748 1 98.75 104 ASN A O 1
ATOM 754 N N . THR A 1 105 ? 8 19.531 -0.839 1 98.75 105 THR A N 1
ATOM 755 C CA . THR A 1 105 ? 9.156 18.672 -0.604 1 98.75 105 THR A CA 1
ATOM 756 C C . THR A 1 105 ? 9.031 17.359 -1.389 1 98.75 105 THR A C 1
ATOM 758 O O . THR A 1 105 ? 10.023 16.656 -1.589 1 98.75 105 THR A O 1
ATOM 761 N N . PHE A 1 106 ? 7.824 17.031 -1.816 1 98.75 106 PHE A N 1
ATOM 762 C CA . PHE A 1 106 ? 7.566 15.797 -2.551 1 98.75 106 PHE A CA 1
ATOM 763 C C . PHE A 1 106 ? 6.215 15.859 -3.25 1 98.75 106 PHE A C 1
ATOM 765 O O . PHE A 1 106 ? 5.215 16.266 -2.646 1 98.75 106 PHE A O 1
ATOM 772 N N . VAL A 1 107 ? 6.148 15.523 -4.508 1 98.81 107 VAL A N 1
ATOM 773 C CA . VAL A 1 107 ? 4.895 15.375 -5.238 1 98.81 107 VAL A CA 1
ATOM 774 C C . VAL A 1 107 ? 4.66 13.906 -5.574 1 98.81 107 VAL A C 1
ATOM 776 O O . VAL A 1 107 ? 5.457 13.289 -6.285 1 98.81 107 VAL A O 1
ATOM 779 N N . GLY A 1 108 ? 3.598 13.375 -5.031 1 98.56 108 GLY A N 1
ATOM 780 C CA . GLY A 1 108 ? 3.244 11.992 -5.297 1 98.56 108 GLY A CA 1
ATOM 781 C C . GLY A 1 108 ? 2.209 11.844 -6.395 1 98.56 108 GLY A C 1
ATOM 782 O O . GLY A 1 108 ? 2.361 12.406 -7.48 1 98.56 108 GLY A O 1
ATOM 783 N N . GLY A 1 109 ? 1.159 10.969 -6.047 1 98.62 109 GLY A N 1
ATOM 784 C CA . GLY A 1 109 ? 0.215 10.602 -7.09 1 98.62 109 GLY A CA 1
ATOM 785 C C . GLY A 1 109 ? -0.996 11.508 -7.148 1 98.62 109 GLY A C 1
ATOM 786 O O . GLY A 1 109 ? -2.119 11.047 -7.363 1 98.62 109 GLY A O 1
ATOM 787 N N . GLU A 1 110 ? -0.807 12.852 -6.957 1 98.69 110 GLU A N 1
ATOM 788 C CA . GLU A 1 110 ? -1.913 13.805 -6.938 1 98.69 110 GLU A CA 1
ATOM 789 C C . GLU A 1 110 ? -2.662 13.812 -8.266 1 98.69 110 GLU A C 1
ATOM 791 O O . GLU A 1 110 ? -3.893 13.781 -8.289 1 98.69 110 GLU A O 1
ATOM 796 N N . GLU A 1 111 ? -1.924 13.875 -9.375 1 98.5 111 GLU A N 1
ATOM 797 C CA . GLU A 1 111 ? -2.555 13.938 -10.695 1 98.5 111 GLU A CA 1
ATOM 798 C C . GLU A 1 111 ? -3.332 12.664 -11 1 98.5 111 GLU A C 1
ATOM 800 O O . GLU A 1 111 ? -4.387 12.711 -11.633 1 98.5 111 GLU A O 1
ATOM 805 N N . THR A 1 112 ? -2.752 11.562 -10.602 1 98.62 112 THR A N 1
ATOM 806 C CA . THR A 1 112 ? -3.451 10.289 -10.758 1 98.62 112 THR A CA 1
ATOM 807 C C . THR A 1 112 ? -4.777 10.305 -10.008 1 98.62 112 THR A C 1
ATOM 809 O O . THR A 1 112 ? -5.805 9.883 -10.539 1 98.62 112 THR A O 1
ATOM 812 N N . LEU A 1 113 ? -4.758 10.789 -8.773 1 98.88 113 LEU A N 1
ATOM 813 C CA . LEU A 1 113 ? -5.973 10.891 -7.965 1 98.88 113 LEU A CA 1
ATOM 814 C C . LEU A 1 113 ? -7.012 11.766 -8.656 1 98.88 113 LEU A C 1
ATOM 816 O O . LEU A 1 113 ? -8.164 11.359 -8.828 1 98.88 113 LEU A O 1
ATOM 820 N N . LYS A 1 114 ? -6.594 12.93 -9.07 1 98.81 114 LYS A N 1
ATOM 821 C CA . LYS A 1 114 ? -7.504 13.867 -9.719 1 98.81 114 LYS A CA 1
ATOM 822 C C . LYS A 1 114 ? -8.094 13.273 -11 1 98.81 114 LYS A C 1
ATOM 824 O O . LYS A 1 114 ? -9.289 13.406 -11.266 1 98.81 114 LYS A O 1
ATOM 829 N N . ALA A 1 115 ? -7.254 12.609 -11.75 1 98.56 115 ALA A N 1
ATOM 830 C CA . ALA A 1 115 ? -7.684 12.016 -13.016 1 98.56 115 ALA A CA 1
ATOM 831 C C . ALA A 1 115 ? -8.742 10.945 -12.773 1 98.56 115 ALA A C 1
ATOM 833 O O . ALA A 1 115 ? -9.555 10.656 -13.664 1 98.56 115 ALA A O 1
ATOM 834 N N . LYS A 1 116 ? -8.742 10.414 -11.602 1 98.44 116 LYS A N 1
ATOM 835 C CA . LYS A 1 116 ? -9.695 9.359 -11.273 1 98.44 116 LYS A CA 1
ATOM 836 C C . LYS A 1 116 ? -10.883 9.914 -10.492 1 98.44 116 LYS A C 1
ATOM 838 O O . LYS A 1 116 ? -11.664 9.156 -9.922 1 98.44 116 LYS A O 1
ATOM 843 N N . GLY A 1 117 ? -10.953 11.188 -10.359 1 98.69 117 GLY A N 1
ATOM 844 C CA . GLY A 1 117 ? -12.125 11.844 -9.812 1 98.69 117 GLY A CA 1
ATOM 845 C C . GLY A 1 117 ? -12.023 12.109 -8.32 1 98.69 117 GLY A C 1
ATOM 846 O O . GLY A 1 117 ? -13.008 12.5 -7.688 1 98.69 117 GLY A O 1
ATOM 847 N N . VAL A 1 118 ? -10.93 11.852 -7.746 1 98.94 118 VAL A N 1
ATOM 848 C CA . VAL A 1 118 ? -10.719 12.133 -6.328 1 98.94 118 VAL A CA 1
ATOM 849 C C . VAL A 1 118 ? -10.492 13.633 -6.129 1 98.94 118 VAL A C 1
ATOM 851 O O . VAL A 1 118 ? -9.742 14.258 -6.879 1 98.94 118 VAL A O 1
ATOM 854 N N . GLU A 1 119 ? -11.18 14.211 -5.145 1 98.88 119 GLU A N 1
ATOM 855 C CA . GLU A 1 119 ? -10.906 15.594 -4.762 1 98.88 119 GLU A CA 1
ATOM 856 C C . GLU A 1 119 ? -9.586 15.695 -3.998 1 98.88 119 GLU A C 1
ATOM 858 O O . GLU A 1 119 ? -9.406 15.039 -2.973 1 98.88 119 GLU A O 1
ATOM 863 N N . VAL A 1 120 ? -8.68 16.484 -4.492 1 98.88 120 VAL A N 1
ATOM 864 C CA . VAL A 1 120 ? -7.379 16.656 -3.854 1 98.88 120 VAL A CA 1
ATOM 865 C C . VAL A 1 120 ? -7.199 18.109 -3.439 1 98.88 120 VAL A C 1
ATOM 867 O O . VAL A 1 120 ? -7.285 19.016 -4.273 1 98.88 120 VAL A O 1
ATOM 870 N N . VAL A 1 121 ? -6.969 18.359 -2.143 1 98.88 121 VAL A N 1
ATOM 871 C CA . VAL A 1 121 ? -6.793 19.703 -1.596 1 98.88 121 VAL A CA 1
ATOM 872 C C . VAL A 1 121 ? -5.406 19.828 -0.962 1 98.88 121 VAL A C 1
ATOM 874 O O . VAL A 1 121 ? -5 18.969 -0.181 1 98.88 121 VAL A O 1
ATOM 877 N N . ASN A 1 122 ? -4.691 20.797 -1.343 1 98.75 122 ASN A N 1
ATOM 878 C CA . ASN A 1 122 ? -3.424 21.141 -0.707 1 98.75 122 ASN A CA 1
ATOM 879 C C . ASN A 1 122 ? -3.572 22.328 0.224 1 98.75 122 ASN A C 1
ATOM 881 O O . ASN A 1 122 ? -3.891 23.438 -0.224 1 98.75 122 ASN A O 1
ATOM 885 N N . LEU A 1 123 ? -3.25 22.094 1.522 1 98.75 123 LEU A N 1
ATOM 886 C CA . LEU A 1 123 ? -3.457 23.141 2.514 1 98.75 123 LEU A CA 1
ATOM 887 C C . LEU A 1 123 ? -2.264 24.094 2.553 1 98.75 123 LEU A C 1
ATOM 889 O O . LEU A 1 123 ? -2.348 25.172 3.139 1 98.75 123 LEU A O 1
ATOM 893 N N . LYS A 1 124 ? -1.198 23.719 1.94 1 98.31 124 LYS A N 1
ATOM 894 C CA . LYS A 1 124 ? 0.022 24.516 1.901 1 98.31 124 LYS A CA 1
ATOM 895 C C . LYS A 1 124 ? 0.471 24.906 3.309 1 98.31 124 LYS A C 1
ATOM 897 O O . LYS A 1 124 ? 0.729 26.078 3.582 1 98.31 124 LYS A O 1
ATOM 902 N N . SER A 1 125 ? 0.46 23.891 4.152 1 98.62 125 SER A N 1
ATOM 903 C CA . SER A 1 125 ? 0.833 24.078 5.551 1 98.62 125 SER A CA 1
ATOM 904 C C . SER A 1 125 ? 2.33 24.328 5.691 1 98.62 125 SER A C 1
ATOM 906 O O . SER A 1 125 ? 3.143 23.453 5.414 1 98.62 125 SER A O 1
ATOM 908 N N . ALA A 1 126 ? 2.736 25.453 6.215 1 98.38 126 ALA A N 1
ATOM 909 C CA . ALA A 1 126 ? 4.137 25.781 6.457 1 98.38 126 ALA A CA 1
ATOM 910 C C . ALA A 1 126 ? 4.75 24.859 7.504 1 98.38 126 ALA A C 1
ATOM 912 O O . ALA A 1 126 ? 5.934 24.516 7.422 1 98.38 126 ALA A O 1
ATOM 913 N N . GLU A 1 127 ? 3.973 24.516 8.414 1 98.56 127 GLU A N 1
ATOM 914 C CA . GLU A 1 127 ? 4.449 23.625 9.469 1 98.56 127 GLU A CA 1
ATOM 915 C C . GLU A 1 127 ? 4.805 22.25 8.922 1 98.56 127 GLU A C 1
ATOM 917 O O . GLU A 1 127 ? 5.836 21.688 9.281 1 98.56 127 GLU A O 1
ATOM 922 N N . CYS A 1 128 ? 3.951 21.688 8.055 1 98.81 128 CYS A N 1
ATOM 923 C CA . CYS A 1 128 ? 4.242 20.406 7.426 1 98.81 128 CYS A CA 1
ATOM 924 C C . CYS A 1 128 ? 5.512 20.484 6.586 1 98.81 128 CYS A C 1
ATOM 926 O O . CYS A 1 128 ? 6.359 19.594 6.648 1 98.81 128 CYS A O 1
ATOM 928 N N . GLU A 1 129 ? 5.594 21.531 5.844 1 98.81 129 GLU A N 1
ATOM 929 C CA . GLU A 1 129 ? 6.777 21.719 5.008 1 98.81 129 GLU A CA 1
ATOM 930 C C . GLU A 1 129 ? 8.047 21.781 5.855 1 98.81 129 GLU A C 1
ATOM 932 O O . GLU A 1 129 ? 9.062 21.172 5.508 1 98.81 129 GLU A O 1
ATOM 937 N N . LYS A 1 130 ? 7.992 22.516 6.934 1 98.81 130 LYS A N 1
ATOM 938 C CA . LYS A 1 130 ? 9.148 22.656 7.82 1 98.81 130 LYS A CA 1
ATOM 939 C C . LYS A 1 130 ? 9.555 21.312 8.398 1 98.81 130 LYS A C 1
ATOM 941 O O . LYS A 1 130 ? 10.742 20.969 8.43 1 98.81 130 LYS A O 1
ATOM 946 N N . LEU A 1 131 ? 8.617 20.531 8.875 1 98.81 131 LEU A N 1
ATOM 947 C CA . LEU A 1 131 ? 8.898 19.203 9.406 1 98.81 131 LEU A CA 1
ATOM 948 C C . LEU A 1 131 ? 9.641 18.359 8.391 1 98.81 131 LEU A C 1
ATOM 950 O O . LEU A 1 131 ? 10.641 17.719 8.719 1 98.81 131 LEU A O 1
ATOM 954 N N . MET A 1 132 ? 9.172 18.375 7.137 1 98.88 132 MET A N 1
ATOM 955 C CA . MET A 1 132 ? 9.773 17.547 6.094 1 98.88 132 MET A CA 1
ATOM 956 C C . MET A 1 132 ? 11.172 18.047 5.738 1 98.88 132 MET A C 1
ATOM 958 O O . MET A 1 132 ? 12.117 17.266 5.633 1 98.88 132 MET A O 1
ATOM 962 N N . LYS A 1 133 ? 11.336 19.359 5.602 1 98.88 133 LYS A N 1
ATOM 963 C CA . LYS A 1 133 ? 12.625 19.922 5.238 1 98.88 133 LYS A CA 1
ATOM 964 C C . LYS A 1 133 ? 13.688 19.609 6.289 1 98.88 133 LYS A C 1
ATOM 966 O O . LYS A 1 133 ? 14.805 19.234 5.953 1 98.88 133 LYS A O 1
ATOM 971 N N . GLU A 1 134 ? 13.32 19.75 7.543 1 98.75 134 GLU A N 1
ATOM 972 C CA . GLU A 1 134 ? 14.25 19.469 8.633 1 98.75 134 GLU A CA 1
ATOM 973 C C . GLU A 1 134 ? 14.641 17.984 8.641 1 98.75 134 GLU A C 1
ATOM 975 O O . GLU A 1 134 ? 15.812 17.656 8.836 1 98.75 134 GLU A O 1
ATOM 980 N N . PHE A 1 135 ? 13.695 17.125 8.43 1 98.88 135 PHE A N 1
ATOM 981 C CA . PHE A 1 135 ? 13.977 15.695 8.414 1 98.88 135 PHE A CA 1
ATOM 982 C C . PHE A 1 135 ? 14.883 15.328 7.238 1 98.88 135 PHE A C 1
ATOM 984 O O . PHE A 1 135 ? 15.852 14.586 7.398 1 98.88 135 PHE A O 1
ATOM 991 N N . ILE A 1 136 ? 14.555 15.812 5.977 1 98.62 136 ILE A N 1
ATOM 992 C CA . ILE A 1 136 ? 15.312 15.484 4.773 1 98.62 136 ILE A CA 1
ATOM 993 C C . ILE A 1 136 ? 16.766 15.953 4.934 1 98.62 136 ILE A C 1
ATOM 995 O O . ILE A 1 136 ? 17.688 15.25 4.531 1 98.62 136 ILE A O 1
ATOM 999 N N . GLU A 1 137 ? 16.875 17.094 5.562 1 98.44 137 GLU A N 1
ATOM 1000 C CA . GLU A 1 137 ? 18.219 17.609 5.809 1 98.44 137 GLU A CA 1
ATOM 1001 C C . GLU A 1 137 ? 18.984 16.719 6.785 1 98.44 137 GLU A C 1
ATOM 1003 O O . GLU A 1 137 ? 20.172 16.422 6.574 1 98.44 137 GLU A O 1
ATOM 1008 N N . ALA A 1 138 ? 18.406 16.266 7.828 1 98.38 138 ALA A N 1
ATOM 1009 C CA . ALA A 1 138 ? 19.062 15.539 8.906 1 98.38 138 ALA A CA 1
ATOM 1010 C C . ALA A 1 138 ? 19.234 14.062 8.547 1 98.38 138 ALA A C 1
ATOM 1012 O O . ALA A 1 138 ? 20.203 13.422 8.969 1 98.38 138 ALA A O 1
ATOM 1013 N N . HIS A 1 139 ? 18.25 13.516 7.816 1 98.06 139 HIS A N 1
ATOM 1014 C CA . HIS A 1 139 ? 18.219 12.086 7.523 1 98.06 139 HIS A CA 1
ATOM 1015 C C . HIS A 1 139 ? 17.891 11.836 6.055 1 98.06 139 HIS A C 1
ATOM 1017 O O . HIS A 1 139 ? 16.922 11.141 5.738 1 98.06 139 HIS A O 1
ATOM 1023 N N . PRO A 1 140 ? 18.719 12.289 5.129 1 97.81 140 PRO A N 1
ATOM 1024 C CA . PRO A 1 140 ? 18.422 12.148 3.703 1 97.81 140 PRO A CA 1
ATOM 1025 C C . PRO A 1 140 ? 18.312 10.695 3.258 1 97.81 140 PRO A C 1
ATOM 1027 O O . PRO A 1 140 ? 17.484 10.359 2.416 1 97.81 140 PRO A O 1
ATOM 1030 N N . GLU A 1 141 ? 19.094 9.797 3.869 1 97.31 141 GLU A N 1
ATOM 1031 C CA . GLU A 1 141 ? 19.078 8.398 3.459 1 97.31 141 GLU A CA 1
ATOM 1032 C C . GLU A 1 141 ? 17.734 7.742 3.781 1 97.31 141 GLU A C 1
ATOM 1034 O O . GLU A 1 141 ? 17.219 6.965 2.98 1 97.31 141 GLU A O 1
ATOM 1039 N N . ASP A 1 142 ? 17.188 8.047 4.957 1 98.06 142 ASP A N 1
ATOM 1040 C CA . ASP A 1 142 ? 15.891 7.504 5.355 1 98.06 142 ASP A CA 1
ATOM 1041 C C . ASP A 1 142 ? 14.773 8.039 4.465 1 98.06 142 ASP A C 1
ATOM 1043 O O . ASP A 1 142 ? 13.875 7.293 4.082 1 98.06 142 ASP A O 1
ATOM 1047 N N . TRP A 1 143 ? 14.891 9.312 4.062 1 98.5 143 TRP A N 1
ATOM 1048 C CA . TRP A 1 143 ? 13.867 9.914 3.217 1 98.5 143 TRP A CA 1
ATOM 1049 C C . TRP A 1 143 ? 13.875 9.289 1.827 1 98.5 143 TRP A C 1
ATOM 1051 O O . TRP A 1 143 ? 12.828 8.875 1.324 1 98.5 143 TRP A O 1
ATOM 1061 N N . TYR A 1 144 ? 15.031 9.188 1.279 1 98 144 TYR A N 1
ATOM 1062 C CA . TYR A 1 144 ? 15.109 8.703 -0.097 1 98 144 TYR A CA 1
ATOM 1063 C C . TYR A 1 144 ? 14.805 7.215 -0.172 1 98 144 TYR A C 1
ATOM 1065 O O . TYR A 1 144 ? 14.234 6.738 -1.161 1 98 144 TYR A O 1
ATOM 1073 N N . GLU A 1 145 ? 15.117 6.488 0.883 1 98.06 145 GLU A N 1
ATOM 1074 C CA . GLU A 1 145 ? 14.68 5.098 0.969 1 98.06 145 GLU A CA 1
ATOM 1075 C C . GLU A 1 145 ? 13.156 5.004 1.044 1 98.06 145 GLU A C 1
ATOM 1077 O O . GLU A 1 145 ? 12.555 4.125 0.425 1 98.06 145 GLU A O 1
ATOM 1082 N N . ASP A 1 146 ? 12.539 5.953 1.747 1 98.31 146 ASP A N 1
ATOM 1083 C CA . ASP A 1 146 ? 11.094 5.965 1.943 1 98.31 146 ASP A CA 1
ATOM 1084 C C . ASP A 1 146 ? 10.359 6.121 0.613 1 98.31 146 ASP A C 1
ATOM 1086 O O . ASP A 1 146 ? 9.273 5.57 0.43 1 98.31 146 ASP A O 1
ATOM 1090 N N . ILE A 1 147 ? 11 6.816 -0.341 1 97.69 147 ILE A N 1
ATOM 1091 C CA . ILE A 1 147 ? 10.336 7.078 -1.609 1 97.69 147 ILE A CA 1
ATOM 1092 C C . ILE A 1 147 ? 10.977 6.242 -2.715 1 97.69 147 ILE A C 1
ATOM 1094 O O . ILE A 1 147 ? 10.82 6.547 -3.9 1 97.69 147 ILE A O 1
ATOM 1098 N N . GLY A 1 148 ? 11.781 5.281 -2.354 1 97.19 148 GLY A N 1
ATOM 1099 C CA . GLY A 1 148 ? 12.328 4.32 -3.297 1 97.19 148 GLY A CA 1
ATOM 1100 C C . GLY A 1 148 ? 13.422 4.898 -4.172 1 97.19 148 GLY A C 1
ATOM 1101 O O . GLY A 1 148 ? 13.609 4.461 -5.309 1 97.19 148 GLY A O 1
ATOM 1102 N N . GLU A 1 149 ? 14.117 5.91 -3.629 1 97.06 149 GLU A N 1
ATOM 1103 C CA . GLU A 1 149 ? 15.172 6.574 -4.391 1 97.06 149 GLU A CA 1
ATOM 1104 C C . GLU A 1 149 ? 16.531 6.395 -3.727 1 97.06 149 GLU A C 1
ATOM 1106 O O . GLU A 1 149 ? 16.609 6.148 -2.521 1 97.06 149 GLU A O 1
ATOM 1111 N N . GLN A 1 150 ? 17.5 6.445 -4.535 1 92.25 150 GLN A N 1
ATOM 1112 C CA . GLN A 1 150 ? 18.875 6.496 -4.016 1 92.25 150 GLN A CA 1
ATOM 1113 C C . GLN A 1 150 ? 19.25 7.914 -3.6 1 92.25 150 GLN A C 1
ATOM 1115 O O . GLN A 1 150 ? 18.781 8.883 -4.199 1 92.25 150 GLN A O 1
ATOM 1120 N N . THR A 1 151 ? 20.016 7.949 -2.568 1 87.25 151 THR A N 1
ATOM 1121 C CA . THR A 1 151 ? 20.484 9.266 -2.129 1 87.25 151 THR A CA 1
ATOM 1122 C C . THR A 1 151 ? 21.297 9.953 -3.227 1 87.25 151 THR A C 1
ATOM 1124 O O . THR A 1 151 ? 22.109 9.312 -3.885 1 87.25 151 THR A O 1
ATOM 1127 N N . LYS A 1 152 ? 21.078 11.227 -3.471 1 65.81 152 LYS A N 1
ATOM 1128 C CA . LYS A 1 152 ? 21.828 12.031 -4.434 1 65.81 152 LYS A CA 1
ATOM 1129 C C . LYS A 1 152 ? 23.203 12.422 -3.875 1 65.81 152 LYS A C 1
ATOM 1131 O O . LYS A 1 152 ? 23.359 12.586 -2.664 1 65.81 152 LYS A O 1
ATOM 1136 N N . MET B 1 1 ? 9.758 -16.359 -18.984 1 82.62 1 MET B N 1
ATOM 1137 C CA . MET B 1 1 ? 9.086 -16.516 -17.703 1 82.62 1 MET B CA 1
ATOM 1138 C C . MET B 1 1 ? 7.918 -17.484 -17.812 1 82.62 1 MET B C 1
ATOM 1140 O O . MET B 1 1 ? 7.227 -17.516 -18.828 1 82.62 1 MET B O 1
ATOM 1144 N N . SER B 1 2 ? 7.93 -18.344 -16.891 1 86.56 2 SER B N 1
ATOM 1145 C CA . SER B 1 2 ? 6.93 -19.406 -16.953 1 86.56 2 SER B CA 1
ATOM 1146 C C . SER B 1 2 ? 6.457 -19.812 -15.57 1 86.56 2 SER B C 1
ATOM 1148 O O . SER B 1 2 ? 6.969 -19.312 -14.562 1 86.56 2 SER B O 1
ATOM 1150 N N . THR B 1 3 ? 5.492 -20.656 -15.523 1 92.44 3 THR B N 1
ATOM 1151 C CA . THR B 1 3 ? 4.938 -21.172 -14.273 1 92.44 3 THR B CA 1
ATOM 1152 C C . THR B 1 3 ? 5.969 -22.031 -13.539 1 92.44 3 THR B C 1
ATOM 1154 O O . THR B 1 3 ? 5.77 -22.375 -12.375 1 92.44 3 THR B O 1
ATOM 1157 N N . ASN B 1 4 ? 7.121 -22.141 -14.078 1 90.62 4 ASN B N 1
ATOM 1158 C CA . ASN B 1 4 ? 8.18 -22.922 -13.445 1 90.62 4 ASN B CA 1
ATOM 1159 C C . ASN B 1 4 ? 9.195 -22.031 -12.75 1 90.62 4 ASN B C 1
ATOM 1161 O O . ASN B 1 4 ? 10.109 -22.531 -12.078 1 90.62 4 ASN B O 1
ATOM 1165 N N . ASP B 1 5 ? 9.023 -20.797 -12.883 1 94.44 5 ASP B N 1
ATOM 1166 C CA . ASP B 1 5 ? 9.93 -19.875 -12.195 1 94.44 5 ASP B CA 1
ATOM 1167 C C . ASP B 1 5 ? 9.867 -20.078 -10.68 1 94.44 5 ASP B C 1
ATOM 1169 O O . ASP B 1 5 ? 8.773 -20.125 -10.102 1 94.44 5 ASP B O 1
ATOM 1173 N N . PRO B 1 6 ? 11.062 -20.172 -10.055 1 97.25 6 PRO B N 1
ATOM 1174 C CA . PRO B 1 6 ? 11.055 -20.391 -8.602 1 97.25 6 PRO B CA 1
ATOM 1175 C C . PRO B 1 6 ? 10.273 -19.312 -7.852 1 97.25 6 PRO B C 1
ATOM 1177 O O . PRO B 1 6 ? 9.547 -19.609 -6.902 1 97.25 6 PRO B O 1
ATOM 1180 N N . GLY B 1 7 ? 10.438 -18.047 -8.273 1 98.5 7 GLY B N 1
ATOM 1181 C CA . GLY B 1 7 ? 9.703 -16.969 -7.645 1 98.5 7 GLY B CA 1
ATOM 1182 C C . GLY B 1 7 ? 8.195 -17.125 -7.742 1 98.5 7 GLY B C 1
ATOM 1183 O O . GLY B 1 7 ? 7.473 -16.844 -6.785 1 98.5 7 GLY B O 1
ATOM 1184 N N . PHE B 1 8 ? 7.73 -17.641 -8.898 1 98.81 8 PHE B N 1
ATOM 1185 C CA . PHE B 1 8 ? 6.297 -17.844 -9.07 1 98.81 8 PHE B CA 1
ATOM 1186 C C . PHE B 1 8 ? 5.82 -19.016 -8.219 1 98.81 8 PHE B C 1
ATOM 1188 O O . PHE B 1 8 ? 4.746 -18.969 -7.617 1 98.81 8 PHE B O 1
ATOM 1195 N N . ASN B 1 9 ? 6.609 -20.062 -8.195 1 98.69 9 ASN B N 1
ATOM 1196 C CA . ASN B 1 9 ? 6.254 -21.203 -7.371 1 98.69 9 ASN B CA 1
ATOM 1197 C C . ASN B 1 9 ? 6.094 -20.812 -5.906 1 98.69 9 ASN B C 1
ATOM 1199 O O . ASN B 1 9 ? 5.184 -21.297 -5.227 1 98.69 9 ASN B O 1
ATOM 1203 N N . ILE B 1 10 ? 6.945 -19.953 -5.441 1 98.88 10 ILE B N 1
ATOM 1204 C CA . ILE B 1 10 ? 6.863 -19.484 -4.066 1 98.88 10 ILE B CA 1
ATOM 1205 C C . ILE B 1 10 ? 5.594 -18.656 -3.881 1 98.88 10 ILE B C 1
ATOM 1207 O O . ILE B 1 10 ? 4.883 -18.812 -2.887 1 98.88 10 ILE B O 1
ATOM 1211 N N . ALA B 1 11 ? 5.285 -17.766 -4.812 1 98.94 11 ALA B N 1
ATOM 1212 C CA . ALA B 1 11 ? 4.055 -16.984 -4.746 1 98.94 11 ALA B CA 1
ATOM 1213 C C . ALA B 1 11 ? 2.828 -17.891 -4.68 1 98.94 11 ALA B C 1
ATOM 1215 O O . ALA B 1 11 ? 1.909 -17.641 -3.895 1 98.94 11 ALA B O 1
ATOM 1216 N N . LEU B 1 12 ? 2.855 -18.922 -5.523 1 98.94 12 LEU B N 1
ATOM 1217 C CA . LEU B 1 12 ? 1.74 -19.859 -5.547 1 98.94 12 LEU B CA 1
ATOM 1218 C C . LEU B 1 12 ? 1.63 -20.609 -4.223 1 98.94 12 LEU B C 1
ATOM 1220 O O . LEU B 1 12 ? 0.527 -20.812 -3.707 1 98.94 12 LEU B O 1
ATOM 1224 N N . GLU B 1 13 ? 2.748 -21.031 -3.654 1 98.88 13 GLU B N 1
ATOM 1225 C CA . GLU B 1 13 ? 2.766 -21.656 -2.334 1 98.88 13 GLU B CA 1
ATOM 1226 C C . GLU B 1 13 ? 2.16 -20.734 -1.281 1 98.88 13 GLU B C 1
ATOM 1228 O O . GLU B 1 13 ? 1.382 -21.172 -0.434 1 98.88 13 GLU B O 1
ATOM 1233 N N . GLU B 1 14 ? 2.535 -19.484 -1.322 1 98.94 14 GLU B N 1
ATOM 1234 C CA . GLU B 1 14 ? 1.988 -18.5 -0.401 1 98.94 14 GLU B CA 1
ATOM 1235 C C . GLU B 1 14 ? 0.478 -18.359 -0.569 1 98.94 14 GLU B C 1
ATOM 1237 O O . GLU B 1 14 ? -0.257 -18.281 0.417 1 98.94 14 GLU B O 1
ATOM 1242 N N . ALA B 1 15 ? 0.032 -18.297 -1.803 1 98.94 15 ALA B N 1
ATOM 1243 C CA . ALA B 1 15 ? -1.403 -18.203 -2.059 1 98.94 15 ALA B CA 1
ATOM 1244 C C . ALA B 1 15 ? -2.154 -19.375 -1.433 1 98.94 15 ALA B C 1
ATOM 1246 O O . ALA B 1 15 ? -3.189 -19.188 -0.789 1 98.94 15 ALA B O 1
ATOM 1247 N N . LYS B 1 16 ? -1.63 -20.547 -1.644 1 98.88 16 LYS B N 1
ATOM 1248 C CA . LYS B 1 16 ? -2.256 -21.75 -1.1 1 98.88 16 LYS B CA 1
ATOM 1249 C C . LYS B 1 16 ? -2.234 -21.734 0.426 1 98.88 16 LYS B C 1
ATOM 1251 O O . LYS B 1 16 ? -3.209 -22.141 1.068 1 98.88 16 LYS B O 1
ATOM 1256 N N . PHE B 1 17 ? -1.126 -21.328 0.991 1 98.81 17 PHE B N 1
ATOM 1257 C CA . PHE B 1 17 ? -1.028 -21.203 2.441 1 98.81 17 PHE B CA 1
ATOM 1258 C C . PHE B 1 17 ? -2.064 -20.219 2.975 1 98.81 17 PHE B C 1
ATOM 1260 O O . PHE B 1 17 ? -2.754 -20.516 3.955 1 98.81 17 PHE B O 1
ATOM 1267 N N . GLY B 1 18 ? -2.197 -19.062 2.352 1 98.75 18 GLY B N 1
ATOM 1268 C CA . GLY B 1 18 ? -3.221 -18.094 2.736 1 98.75 18 GLY B CA 1
ATOM 1269 C C . GLY B 1 18 ? -4.625 -18.672 2.678 1 98.75 18 GLY B C 1
ATOM 1270 O O . GLY B 1 18 ? -5.426 -18.453 3.588 1 98.75 18 GLY B O 1
ATOM 1271 N N . ALA B 1 19 ? -4.867 -19.391 1.637 1 98.62 19 ALA B N 1
ATOM 1272 C CA . ALA B 1 19 ? -6.172 -20.031 1.486 1 98.62 19 ALA B CA 1
ATOM 1273 C C . ALA B 1 19 ? -6.441 -21 2.635 1 98.62 19 ALA B C 1
ATOM 1275 O O . ALA B 1 19 ? -7.555 -21.047 3.162 1 98.62 19 ALA B O 1
ATOM 1276 N N . SER B 1 20 ? -5.461 -21.75 3.018 1 98.44 20 SER B N 1
ATOM 1277 C CA . SER B 1 20 ? -5.617 -22.75 4.059 1 98.44 20 SER B CA 1
ATOM 1278 C C . SER B 1 20 ? -5.941 -22.109 5.406 1 98.44 20 SER B C 1
ATOM 1280 O O . SER B 1 20 ? -6.484 -22.766 6.297 1 98.44 20 SER B O 1
ATOM 1282 N N . GLU B 1 21 ? -5.656 -20.812 5.574 1 98 21 GLU B N 1
ATOM 1283 C CA . GLU B 1 21 ? -5.918 -20.078 6.809 1 98 21 GLU B CA 1
ATOM 1284 C C . GLU B 1 21 ? -7.219 -19.281 6.711 1 98 21 GLU B C 1
ATOM 1286 O O . GLU B 1 21 ? -7.547 -18.516 7.613 1 98 21 GLU B O 1
ATOM 1291 N N . GLY B 1 22 ? -7.844 -19.406 5.586 1 97.88 22 GLY B N 1
ATOM 1292 C CA . GLY B 1 22 ? -9.117 -18.734 5.418 1 97.88 22 GLY B CA 1
ATOM 1293 C C . GLY B 1 22 ? -8.992 -17.359 4.777 1 97.88 22 GLY B C 1
ATOM 1294 O O . GLY B 1 22 ? -9.977 -16.625 4.66 1 97.88 22 GLY B O 1
ATOM 1295 N N . GLY B 1 23 ? -7.82 -17 4.34 1 98.75 23 GLY B N 1
ATOM 1296 C CA . GLY B 1 23 ? -7.609 -15.711 3.717 1 98.75 23 GLY B CA 1
ATOM 1297 C C . GLY B 1 23 ? -7.812 -15.727 2.215 1 98.75 23 GLY B C 1
ATOM 1298 O O . GLY B 1 23 ? -8.031 -16.797 1.626 1 98.75 23 GLY B O 1
ATOM 1299 N N . VAL B 1 24 ? -7.832 -14.539 1.598 1 98.88 24 VAL B N 1
ATOM 1300 C CA . VAL B 1 24 ? -7.883 -14.43 0.144 1 98.88 24 VAL B CA 1
ATOM 1301 C C . VAL B 1 24 ? -6.66 -15.102 -0.472 1 98.88 24 VAL B C 1
ATOM 1303 O O . VAL B 1 24 ? -5.523 -14.797 -0.095 1 98.88 24 VAL B O 1
ATOM 1306 N N . PRO B 1 25 ? -6.82 -16 -1.384 1 98.94 25 PRO B N 1
ATOM 1307 C CA . PRO B 1 25 ? -5.711 -16.844 -1.849 1 98.94 25 PRO B CA 1
ATOM 1308 C C . PRO B 1 25 ? -4.828 -16.125 -2.871 1 98.94 25 PRO B C 1
ATOM 1310 O O . PRO B 1 25 ? -4.734 -16.562 -4.023 1 98.94 25 PRO B O 1
ATOM 1313 N N . ILE B 1 26 ? -4.176 -15.148 -2.477 1 99 26 ILE B N 1
ATOM 1314 C CA . ILE B 1 26 ? -3.227 -14.391 -3.285 1 99 26 ILE B CA 1
ATOM 1315 C C . ILE B 1 26 ? -1.858 -14.383 -2.605 1 99 26 ILE B C 1
ATOM 1317 O O . ILE B 1 26 ? -1.745 -14.055 -1.424 1 99 26 ILE B O 1
ATOM 1321 N N . GLY B 1 27 ? -0.887 -14.82 -3.262 1 98.94 27 GLY B N 1
ATOM 1322 C CA . GLY B 1 27 ? 0.483 -14.828 -2.773 1 98.94 27 GLY B CA 1
ATOM 1323 C C . GLY B 1 27 ? 1.442 -14.078 -3.682 1 98.94 27 GLY B C 1
ATOM 1324 O O . GLY B 1 27 ? 1.11 -13.773 -4.828 1 98.94 27 GLY B O 1
ATOM 1325 N N . ALA B 1 28 ? 2.588 -13.75 -3.135 1 99 28 ALA B N 1
ATOM 1326 C CA . ALA B 1 28 ? 3.59 -12.984 -3.879 1 99 28 ALA B CA 1
ATOM 1327 C C . ALA B 1 28 ? 5 -13.305 -3.387 1 99 28 ALA B C 1
ATOM 1329 O O . ALA B 1 28 ? 5.176 -13.828 -2.281 1 99 28 ALA B O 1
ATOM 1330 N N . CYS B 1 29 ? 5.918 -13.016 -4.211 1 98.94 29 CYS B N 1
ATOM 1331 C CA . CYS B 1 29 ? 7.34 -13.195 -3.951 1 98.94 29 CYS B CA 1
ATOM 1332 C C . CYS B 1 29 ? 8.172 -12.156 -4.691 1 98.94 29 CYS B C 1
ATOM 1334 O O . CYS B 1 29 ? 7.996 -11.961 -5.898 1 98.94 29 CYS B O 1
ATOM 1336 N N . LEU B 1 30 ? 8.992 -11.477 -3.98 1 98.94 30 LEU B N 1
ATOM 1337 C CA . LEU B 1 30 ? 9.914 -10.516 -4.566 1 98.94 30 LEU B CA 1
ATOM 1338 C C . LEU B 1 30 ? 11.305 -11.125 -4.727 1 98.94 30 LEU B C 1
ATOM 1340 O O . LEU B 1 30 ? 11.883 -11.633 -3.762 1 98.94 30 LEU B O 1
ATOM 1344 N N . VAL B 1 31 ? 11.805 -11.102 -5.945 1 98.94 31 VAL B N 1
ATOM 1345 C CA . VAL B 1 31 ? 13.086 -11.719 -6.262 1 98.94 31 VAL B CA 1
ATOM 1346 C C . VAL B 1 31 ? 14.047 -10.664 -6.805 1 98.94 31 VAL B C 1
ATOM 1348 O O . VAL B 1 31 ? 13.703 -9.898 -7.711 1 98.94 31 VAL B O 1
ATOM 1351 N N . ALA B 1 32 ? 15.234 -10.641 -6.305 1 98.69 32 ALA B N 1
ATOM 1352 C CA . ALA B 1 32 ? 16.266 -9.703 -6.762 1 98.69 32 ALA B CA 1
ATOM 1353 C C . ALA B 1 32 ? 16.766 -10.086 -8.148 1 98.69 32 ALA B C 1
ATOM 1355 O O . ALA B 1 32 ? 16.484 -11.18 -8.648 1 98.69 32 ALA B O 1
ATOM 1356 N N . ALA B 1 33 ? 17.547 -9.211 -8.703 1 98.06 33 ALA B N 1
ATOM 1357 C CA . ALA B 1 33 ? 18.094 -9.414 -10.047 1 98.06 33 ALA B CA 1
ATOM 1358 C C . ALA B 1 33 ? 18.984 -10.656 -10.086 1 98.06 33 ALA B C 1
ATOM 1360 O O . ALA B 1 33 ? 19.047 -11.359 -11.094 1 98.06 33 ALA B O 1
ATOM 1361 N N . ASP B 1 34 ? 19.578 -10.961 -8.93 1 97.75 34 ASP B N 1
ATOM 1362 C CA . ASP B 1 34 ? 20.547 -12.062 -8.898 1 97.75 34 ASP B CA 1
ATOM 1363 C C . ASP B 1 34 ? 19.859 -13.375 -8.523 1 97.75 34 ASP B C 1
ATOM 1365 O O . ASP B 1 34 ? 20.516 -14.383 -8.297 1 97.75 34 ASP B O 1
ATOM 1369 N N . GLY B 1 35 ? 18.578 -13.273 -8.359 1 97.75 35 GLY B N 1
ATOM 1370 C CA . GLY B 1 35 ? 17.828 -14.492 -8.102 1 97.75 35 GLY B CA 1
ATOM 1371 C C . GLY B 1 35 ? 17.531 -14.719 -6.633 1 97.75 35 GLY B C 1
ATOM 1372 O O . GLY B 1 35 ? 16.766 -15.617 -6.277 1 97.75 35 GLY B O 1
ATOM 1373 N N . THR B 1 36 ? 18.078 -13.844 -5.77 1 98.31 36 THR B N 1
ATOM 1374 C CA . THR B 1 36 ? 17.844 -13.961 -4.336 1 98.31 36 THR B CA 1
ATOM 1375 C C . THR B 1 36 ? 16.375 -13.641 -4.008 1 98.31 36 THR B C 1
ATOM 1377 O O . THR B 1 36 ? 15.828 -12.664 -4.508 1 98.31 36 THR B O 1
ATOM 1380 N N . ILE B 1 37 ? 15.789 -14.523 -3.184 1 98.69 37 ILE B N 1
ATOM 1381 C CA . ILE B 1 37 ? 14.461 -14.211 -2.67 1 98.69 37 ILE B CA 1
ATOM 1382 C C . ILE B 1 37 ? 14.555 -13.117 -1.607 1 98.69 37 ILE B C 1
ATOM 1384 O O . ILE B 1 37 ? 15.156 -13.328 -0.549 1 98.69 37 ILE B O 1
ATOM 1388 N N . LEU B 1 38 ? 13.977 -11.969 -1.901 1 98.81 38 LEU B N 1
ATOM 1389 C CA . LEU B 1 38 ? 14.023 -10.859 -0.953 1 98.81 38 LEU B CA 1
ATOM 1390 C C . LEU B 1 38 ? 12.898 -10.961 0.065 1 98.81 38 LEU B C 1
ATOM 1392 O O . LEU B 1 38 ? 13.086 -10.664 1.245 1 98.81 38 LEU B O 1
ATOM 1396 N N . GLY B 1 39 ? 11.734 -11.398 -0.392 1 98.88 39 GLY B N 1
ATOM 1397 C CA . GLY B 1 39 ? 10.562 -11.508 0.462 1 98.88 39 GLY B CA 1
ATOM 1398 C C . GLY B 1 39 ? 9.445 -12.32 -0.159 1 98.88 39 GLY B C 1
ATOM 1399 O O . GLY B 1 39 ? 9.445 -12.57 -1.367 1 98.88 39 GLY B O 1
ATOM 1400 N N . ARG B 1 40 ? 8.602 -12.797 0.603 1 98.94 40 ARG B N 1
ATOM 1401 C CA . ARG B 1 40 ? 7.41 -13.547 0.224 1 98.94 40 ARG B CA 1
ATOM 1402 C C . ARG B 1 40 ? 6.27 -13.305 1.205 1 98.94 40 ARG B C 1
ATOM 1404 O O . ARG B 1 40 ? 6.504 -12.945 2.363 1 98.94 40 ARG B O 1
ATOM 1411 N N . GLY B 1 41 ? 5.078 -13.43 0.721 1 98.88 41 GLY B N 1
ATOM 1412 C CA . GLY B 1 41 ? 3.914 -13.242 1.572 1 98.88 41 GLY B CA 1
ATOM 1413 C C . GLY B 1 41 ? 2.607 -13.57 0.875 1 98.88 41 GLY B C 1
ATOM 1414 O O . GLY B 1 41 ? 2.598 -13.922 -0.306 1 98.88 41 GLY B O 1
ATOM 1415 N N . HIS B 1 42 ? 1.593 -13.609 1.628 1 98.94 42 HIS B N 1
ATOM 1416 C CA . HIS B 1 42 ? 0.241 -13.828 1.124 1 98.94 42 HIS B CA 1
ATOM 1417 C C . HIS B 1 42 ? -0.75 -12.867 1.778 1 98.94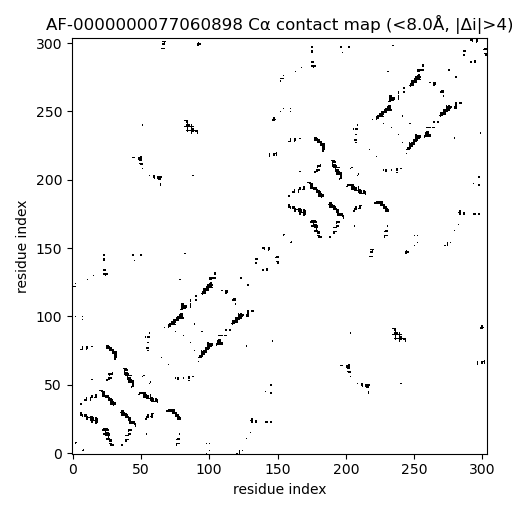 42 HIS B C 1
ATOM 1419 O O . HIS B 1 42 ? -0.428 -12.227 2.777 1 98.94 42 HIS B O 1
ATOM 1425 N N . ASN B 1 43 ? -1.827 -12.68 1.048 1 98.94 43 ASN B N 1
ATOM 1426 C CA . ASN B 1 43 ? -2.883 -11.836 1.589 1 98.94 43 ASN B CA 1
ATOM 1427 C C . ASN B 1 43 ? -3.258 -12.242 3.01 1 98.94 43 ASN B C 1
ATOM 1429 O O . ASN B 1 43 ? -3.611 -13.398 3.256 1 98.94 43 ASN B O 1
ATOM 1433 N N . MET B 1 44 ? -3.158 -11.25 3.953 1 98.88 44 MET B N 1
ATOM 1434 C CA . MET B 1 44 ? -3.398 -11.516 5.367 1 98.88 44 MET B CA 1
ATOM 1435 C C . MET B 1 44 ? -4.516 -10.633 5.906 1 98.88 44 MET B C 1
ATOM 1437 O O . MET B 1 44 ? -4.617 -10.422 7.117 1 98.88 44 MET B O 1
ATOM 1441 N N . ARG B 1 45 ? -5.293 -10.055 5.016 1 98.75 45 ARG B N 1
ATOM 1442 C CA . ARG B 1 45 ? -6.328 -9.117 5.434 1 98.75 45 ARG B CA 1
ATOM 1443 C C . ARG B 1 45 ? -7.289 -9.766 6.422 1 98.75 45 ARG B C 1
ATOM 1445 O O . ARG B 1 45 ? -7.578 -9.195 7.48 1 98.75 45 ARG B O 1
ATOM 1452 N N . VAL B 1 46 ? -7.734 -10.969 6.078 1 98.69 46 VAL B N 1
ATOM 1453 C CA . VAL B 1 46 ? -8.703 -11.648 6.926 1 98.69 46 VAL B CA 1
ATOM 1454 C C . VAL B 1 46 ? -8.031 -12.125 8.211 1 98.69 46 VAL B C 1
ATOM 1456 O O . VAL B 1 46 ? -8.531 -11.875 9.312 1 98.69 46 VAL B O 1
ATOM 1459 N N . GLN B 1 47 ? -6.887 -12.711 8.141 1 98.69 47 GLN B N 1
ATOM 1460 C CA . GLN B 1 47 ? -6.184 -13.352 9.25 1 98.69 47 GLN B CA 1
ATOM 1461 C C . GLN B 1 47 ? -5.758 -12.336 10.297 1 98.69 47 GLN B C 1
ATOM 1463 O O . GLN B 1 47 ? -5.742 -12.633 11.492 1 98.69 47 GLN B O 1
ATOM 1468 N N . LYS B 1 48 ? -5.426 -11.094 9.828 1 98.69 48 LYS B N 1
ATOM 1469 C CA . LYS B 1 48 ? -4.82 -10.133 10.734 1 98.69 48 LYS B CA 1
ATOM 1470 C C . LYS B 1 48 ? -5.684 -8.883 10.867 1 98.69 48 LYS B C 1
ATOM 1472 O O . LYS B 1 48 ? -5.242 -7.863 11.406 1 98.69 48 LYS B O 1
ATOM 1477 N N . ASN B 1 49 ? -6.906 -8.969 10.344 1 98.62 49 ASN B N 1
ATOM 1478 C CA . ASN B 1 49 ? -7.793 -7.809 10.359 1 98.62 49 ASN B CA 1
ATOM 1479 C C . ASN B 1 49 ? -7.098 -6.566 9.805 1 98.62 49 ASN B C 1
ATOM 1481 O O . ASN B 1 49 ? -7.09 -5.516 10.445 1 98.62 49 ASN B O 1
ATOM 1485 N N . SER B 1 50 ? -6.547 -6.758 8.617 1 98.81 50 SER B N 1
ATOM 1486 C CA . SER B 1 50 ? -5.715 -5.711 8.031 1 98.81 50 SER B CA 1
ATOM 1487 C C . SER B 1 50 ? -6.379 -5.09 6.809 1 98.81 50 SER B C 1
ATOM 1489 O O . SER B 1 50 ? -7.004 -5.793 6.012 1 98.81 50 SER B O 1
ATOM 1491 N N . MET B 1 51 ? -6.141 -3.836 6.57 1 98.19 51 MET B N 1
ATOM 1492 C CA . MET B 1 51 ? -6.594 -3.186 5.344 1 98.19 51 MET B CA 1
ATOM 1493 C C . MET B 1 51 ? -5.5 -3.215 4.281 1 98.19 51 MET B C 1
ATOM 1495 O O . MET B 1 51 ? -5.781 -3.039 3.092 1 98.19 51 MET B O 1
ATOM 1499 N N . ILE B 1 52 ? -4.285 -3.477 4.703 1 98.81 52 ILE B N 1
ATOM 1500 C CA . ILE B 1 52 ? -3.264 -3.127 3.723 1 98.81 52 ILE B CA 1
ATOM 1501 C C . ILE B 1 52 ? -2.406 -4.352 3.412 1 98.81 52 ILE B C 1
ATOM 1503 O O . ILE B 1 52 ? -1.596 -4.328 2.48 1 98.81 52 ILE B O 1
ATOM 1507 N N . LEU B 1 53 ? -2.566 -5.488 4.152 1 98.88 53 LEU B N 1
ATOM 1508 C CA . LEU B 1 53 ? -1.694 -6.637 3.941 1 98.88 53 LEU B CA 1
ATOM 1509 C C . LEU B 1 53 ? -2.23 -7.527 2.824 1 98.88 53 LEU B C 1
ATOM 1511 O O . LEU B 1 53 ? -2.641 -8.664 3.07 1 98.88 53 LEU B O 1
ATOM 1515 N N . HIS B 1 54 ? -2.145 -7.043 1.605 1 98.94 54 HIS B N 1
ATOM 1516 C CA . HIS B 1 54 ? -2.352 -7.863 0.416 1 98.94 54 HIS B CA 1
ATOM 1517 C C . HIS B 1 54 ? -1.152 -8.766 0.157 1 98.94 54 HIS B C 1
ATOM 1519 O O . HIS B 1 54 ? -0.148 -8.695 0.87 1 98.94 54 HIS B O 1
ATOM 1525 N N . GLY B 1 55 ? -1.258 -9.664 -0.84 1 98.94 55 GLY B N 1
ATOM 1526 C CA . GLY B 1 55 ? -0.153 -10.57 -1.125 1 98.94 55 GLY B CA 1
ATOM 1527 C C . GLY B 1 55 ? 1.15 -9.844 -1.405 1 98.94 55 GLY B C 1
ATOM 1528 O O . GLY B 1 55 ? 2.18 -10.148 -0.8 1 98.94 55 GLY B O 1
ATOM 1529 N N . GLU B 1 56 ? 1.13 -8.852 -2.328 1 98.94 56 GLU B N 1
ATOM 1530 C CA . GLU B 1 56 ? 2.328 -8.125 -2.746 1 98.94 56 GLU B CA 1
ATOM 1531 C C . GLU B 1 56 ? 2.871 -7.258 -1.613 1 98.94 56 GLU B C 1
ATOM 1533 O O . GLU B 1 56 ? 4.082 -7.211 -1.388 1 98.94 56 GLU B O 1
ATOM 1538 N N . THR B 1 57 ? 1.938 -6.57 -0.852 1 98.94 57 THR B N 1
ATOM 1539 C CA . THR B 1 57 ? 2.416 -5.723 0.238 1 98.94 57 THR B CA 1
ATOM 1540 C C . THR B 1 57 ? 2.924 -6.574 1.398 1 98.94 57 THR B C 1
ATOM 1542 O O . THR B 1 57 ? 3.859 -6.184 2.098 1 98.94 57 THR B O 1
ATOM 1545 N N . ALA B 1 58 ? 2.354 -7.758 1.581 1 98.94 58 ALA B N 1
ATOM 1546 C CA . ALA B 1 58 ? 2.889 -8.68 2.58 1 98.94 58 ALA B CA 1
ATOM 1547 C C . ALA B 1 58 ? 4.289 -9.148 2.195 1 98.94 58 ALA B C 1
ATOM 1549 O O . ALA B 1 58 ? 5.16 -9.297 3.057 1 98.94 58 ALA B O 1
ATOM 1550 N N . ALA B 1 59 ? 4.5 -9.453 0.929 1 98.94 59 ALA B N 1
ATOM 1551 C CA . ALA B 1 59 ? 5.832 -9.828 0.466 1 98.94 59 ALA B CA 1
ATOM 1552 C C . ALA B 1 59 ? 6.84 -8.711 0.707 1 98.94 59 ALA B C 1
ATOM 1554 O O . ALA B 1 59 ? 7.934 -8.945 1.225 1 98.94 59 ALA B O 1
ATOM 1555 N N . LEU B 1 60 ? 6.43 -7.484 0.362 1 98.94 60 LEU B N 1
ATOM 1556 C CA . LEU B 1 60 ? 7.289 -6.332 0.611 1 98.94 60 LEU B CA 1
ATOM 1557 C C . LEU B 1 60 ? 7.574 -6.18 2.102 1 98.94 60 LEU B C 1
ATOM 1559 O O . LEU B 1 60 ? 8.719 -5.969 2.498 1 98.94 60 LEU B O 1
ATOM 1563 N N . GLU B 1 61 ? 6.543 -6.309 2.893 1 98.88 61 GLU B N 1
ATOM 1564 C CA . GLU B 1 61 ? 6.691 -6.156 4.336 1 98.88 61 GLU B CA 1
ATOM 1565 C C . GLU B 1 61 ? 7.672 -7.18 4.902 1 98.88 61 GLU B C 1
ATOM 1567 O O . GLU B 1 61 ? 8.445 -6.867 5.812 1 98.88 61 GLU B O 1
ATOM 1572 N N . SER B 1 62 ? 7.664 -8.352 4.391 1 98.75 62 SER B N 1
ATOM 1573 C CA . SER B 1 62 ? 8.516 -9.422 4.898 1 98.75 62 SER B CA 1
ATOM 1574 C C . SER B 1 62 ? 9.984 -9.156 4.594 1 98.75 62 SER B C 1
ATOM 1576 O O . SER B 1 62 ? 10.867 -9.789 5.168 1 98.75 62 SER B O 1
ATOM 1578 N N . CYS B 1 63 ? 10.273 -8.266 3.688 1 98.19 63 CYS B N 1
ATOM 1579 C CA . CYS B 1 63 ? 11.648 -7.918 3.346 1 98.19 63 CYS B CA 1
ATOM 1580 C C . CYS B 1 63 ? 12.297 -7.102 4.457 1 98.19 63 CYS B C 1
ATOM 1582 O O . CYS B 1 63 ? 13.523 -7.129 4.621 1 98.19 63 CYS B O 1
ATOM 1584 N N . GLY B 1 64 ? 11.445 -6.402 5.23 1 97.94 64 GLY B N 1
ATOM 1585 C CA . GLY B 1 64 ? 12.023 -5.285 5.965 1 97.94 64 GLY B CA 1
ATOM 1586 C C . GLY B 1 64 ? 12.539 -4.184 5.059 1 97.94 64 GLY B C 1
ATOM 1587 O O . GLY B 1 64 ? 12.484 -4.301 3.832 1 97.94 64 GLY B O 1
ATOM 1588 N N . ARG B 1 65 ? 13.008 -3.123 5.645 1 97.69 65 ARG B N 1
ATOM 1589 C CA . ARG B 1 65 ? 13.508 -2.016 4.84 1 97.69 65 ARG B CA 1
ATOM 1590 C C . ARG B 1 65 ? 14.695 -2.453 3.988 1 97.69 65 ARG B C 1
ATOM 1592 O O . ARG B 1 65 ? 15.609 -3.111 4.484 1 97.69 65 ARG B O 1
ATOM 1599 N N . LEU B 1 66 ? 14.664 -2.088 2.75 1 97.56 66 LEU B N 1
ATOM 1600 C CA . LEU B 1 66 ? 15.742 -2.324 1.793 1 97.56 66 LEU B CA 1
ATOM 1601 C C . LEU B 1 66 ? 16.156 -1.025 1.114 1 97.56 66 LEU B C 1
ATOM 1603 O O . LEU B 1 66 ? 15.32 -0.19 0.787 1 97.56 66 LEU B O 1
ATOM 1607 N N . PRO B 1 67 ? 17.453 -0.885 0.868 1 96.62 67 PRO B N 1
ATOM 1608 C CA . PRO B 1 67 ? 1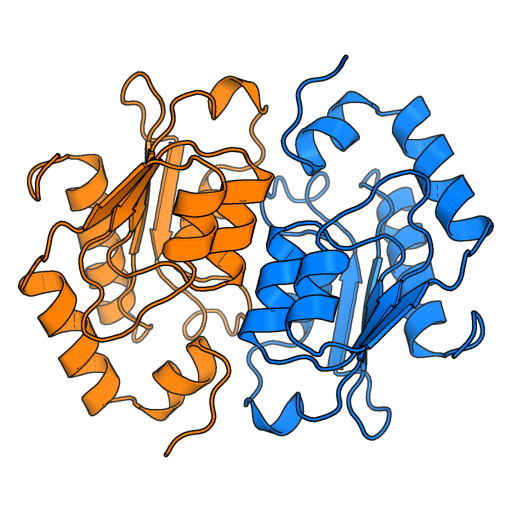7.828 0.24 0.013 1 96.62 67 PRO B CA 1
ATOM 1609 C C . PRO B 1 67 ? 17.359 0.077 -1.429 1 96.62 67 PRO B C 1
ATOM 1611 O O . PRO B 1 67 ? 17.219 -1.05 -1.91 1 96.62 67 PRO B O 1
ATOM 1614 N N . ALA B 1 68 ? 17.156 1.188 -2.066 1 97.25 68 ALA B N 1
ATOM 1615 C CA . ALA B 1 68 ? 16.656 1.178 -3.439 1 97.25 68 ALA B CA 1
ATOM 1616 C C . ALA B 1 68 ? 17.562 0.337 -4.344 1 97.25 68 ALA B C 1
ATOM 1618 O O . ALA B 1 68 ? 17.078 -0.296 -5.289 1 97.25 68 ALA B O 1
ATOM 1619 N N . SER B 1 69 ? 18.797 0.272 -4.062 1 97 69 SER B N 1
ATOM 1620 C CA . SER B 1 69 ? 19.766 -0.448 -4.891 1 97 69 SER B CA 1
ATOM 1621 C C . SER B 1 69 ? 19.453 -1.943 -4.918 1 97 69 SER B C 1
ATOM 1623 O O . SER B 1 69 ? 19.75 -2.623 -5.902 1 97 69 SER B O 1
ATOM 1625 N N . ARG B 1 70 ? 18.875 -2.418 -3.879 1 97 70 ARG B N 1
ATOM 1626 C CA . ARG B 1 70 ? 18.594 -3.846 -3.785 1 97 70 ARG B CA 1
ATOM 1627 C C . ARG B 1 70 ? 17.406 -4.227 -4.664 1 97 70 ARG B C 1
ATOM 1629 O O . ARG B 1 70 ? 17.188 -5.402 -4.957 1 97 70 ARG B O 1
ATOM 1636 N N . LEU B 1 71 ? 16.656 -3.225 -5.102 1 98.19 71 LEU B N 1
ATOM 1637 C CA . LEU B 1 71 ? 15.422 -3.488 -5.832 1 98.19 71 LEU B CA 1
ATOM 1638 C C . LEU B 1 71 ? 15.633 -3.316 -7.336 1 98.19 71 LEU B C 1
ATOM 1640 O O . LEU B 1 71 ? 14.766 -3.672 -8.133 1 98.19 71 LEU B O 1
ATOM 1644 N N . VAL B 1 72 ? 16.844 -2.84 -7.715 1 97.94 72 VAL B N 1
ATOM 1645 C CA . VAL B 1 72 ? 17.141 -2.658 -9.133 1 97.94 72 VAL B CA 1
ATOM 1646 C C . VAL B 1 72 ? 17.109 -4.008 -9.844 1 97.94 72 VAL B C 1
ATOM 1648 O O . VAL B 1 72 ? 17.766 -4.965 -9.414 1 97.94 72 VAL B O 1
ATOM 1651 N N . GLY B 1 73 ? 16.281 -4.121 -10.836 1 98.44 73 GLY B N 1
ATOM 1652 C CA . GLY B 1 73 ? 16.203 -5.328 -11.641 1 98.44 73 GLY B CA 1
ATOM 1653 C C . GLY B 1 73 ? 15.398 -6.434 -10.992 1 98.44 73 GLY B C 1
ATOM 1654 O O . GLY B 1 73 ? 15.367 -7.562 -11.484 1 98.44 73 GLY B O 1
ATOM 1655 N N . SER B 1 74 ? 14.734 -6.125 -9.906 1 98.81 74 SER B N 1
ATOM 1656 C CA . SER B 1 74 ? 13.961 -7.133 -9.188 1 98.81 74 SER B CA 1
ATOM 1657 C C . SER B 1 74 ? 12.68 -7.473 -9.938 1 98.81 74 SER B C 1
ATOM 1659 O O . SER B 1 74 ? 12.312 -6.789 -10.898 1 98.81 74 SER B O 1
ATOM 1661 N N . THR B 1 75 ? 12.055 -8.586 -9.555 1 98.94 75 THR B N 1
ATOM 1662 C CA . THR B 1 75 ? 10.789 -9.047 -10.102 1 98.94 75 THR B CA 1
ATOM 1663 C C . THR B 1 75 ? 9.797 -9.359 -8.992 1 98.94 75 THR B C 1
ATOM 1665 O O . THR B 1 75 ? 10.117 -10.094 -8.055 1 98.94 75 THR B O 1
ATOM 1668 N N . MET B 1 76 ? 8.656 -8.742 -9.078 1 98.94 76 MET B N 1
ATOM 1669 C CA . MET B 1 76 ? 7.543 -9.148 -8.227 1 98.94 76 MET B CA 1
ATOM 1670 C C . MET B 1 76 ? 6.711 -10.234 -8.898 1 98.94 76 MET B C 1
ATOM 1672 O O . MET B 1 76 ? 6.113 -10.008 -9.953 1 98.94 76 MET B O 1
ATOM 1676 N N . TYR B 1 77 ? 6.723 -11.406 -8.336 1 98.94 77 TYR B N 1
ATOM 1677 C CA . TYR B 1 77 ? 5.777 -12.453 -8.711 1 98.94 77 TYR B CA 1
ATOM 1678 C C . TYR B 1 77 ? 4.52 -12.375 -7.848 1 98.94 77 TYR B C 1
ATOM 1680 O O . TYR B 1 77 ? 4.605 -12.227 -6.625 1 98.94 77 TYR B O 1
ATOM 1688 N N . THR B 1 78 ? 3.375 -12.469 -8.43 1 98.94 78 THR B N 1
ATOM 1689 C CA . THR B 1 78 ? 2.1 -12.469 -7.715 1 98.94 78 THR B CA 1
ATOM 1690 C C . THR B 1 78 ? 1.084 -13.352 -8.43 1 98.94 78 THR B C 1
ATOM 1692 O O . THR B 1 78 ? 1.146 -13.523 -9.648 1 98.94 78 THR B O 1
ATOM 1695 N N . THR B 1 79 ? 0.177 -13.938 -7.719 1 98.94 79 THR B N 1
ATOM 1696 C CA . THR B 1 79 ? -0.697 -14.945 -8.312 1 98.94 79 THR B CA 1
ATOM 1697 C C . THR B 1 79 ? -1.904 -14.289 -8.977 1 98.94 79 THR B C 1
ATOM 1699 O O . THR B 1 79 ? -2.652 -14.945 -9.711 1 98.94 79 THR B O 1
ATOM 1702 N N . LEU B 1 80 ? -2.119 -13.016 -8.766 1 98.94 80 LEU B N 1
ATOM 1703 C CA . LEU B 1 80 ? -3.223 -12.258 -9.344 1 98.94 80 LEU B CA 1
ATOM 1704 C C . LEU B 1 80 ? -2.75 -10.891 -9.82 1 98.94 80 LEU B C 1
ATOM 1706 O O . LEU B 1 80 ? -1.725 -10.383 -9.359 1 98.94 80 LEU B O 1
ATOM 1710 N N . SER B 1 81 ? -3.473 -10.281 -10.766 1 98.94 81 SER B N 1
ATOM 1711 C CA . SER B 1 81 ? -3.215 -8.906 -11.172 1 98.94 81 SER B CA 1
ATOM 1712 C C . SER B 1 81 ? -3.197 -7.965 -9.977 1 98.94 81 SER B C 1
ATOM 1714 O O . SER B 1 81 ? -4.117 -7.977 -9.156 1 98.94 81 SER B O 1
ATOM 1716 N N . PRO B 1 82 ? -2.131 -7.184 -9.812 1 98.94 82 PRO B N 1
ATOM 1717 C CA . PRO B 1 82 ? -2.023 -6.348 -8.617 1 98.94 82 PRO B CA 1
ATOM 1718 C C . PRO B 1 82 ? -3.062 -5.227 -8.586 1 98.94 82 PRO B C 1
ATOM 1720 O O . PRO B 1 82 ? -3.281 -4.555 -9.594 1 98.94 82 PRO B O 1
ATOM 1723 N N . CYS B 1 83 ? -3.699 -4.984 -7.449 1 98.94 83 CYS B N 1
ATOM 1724 C CA . CYS B 1 83 ? -4.637 -3.881 -7.266 1 98.94 83 CYS B CA 1
ATOM 1725 C C . CYS B 1 83 ? -3.924 -2.537 -7.359 1 98.94 83 CYS B C 1
ATOM 1727 O O . CYS B 1 83 ? -2.697 -2.486 -7.477 1 98.94 83 CYS B O 1
ATOM 1729 N N . ASP B 1 84 ? -4.633 -1.5 -7.207 1 98.88 84 ASP B N 1
ATOM 1730 C CA . ASP B 1 84 ? -4.062 -0.159 -7.316 1 98.88 84 ASP B CA 1
ATOM 1731 C C . ASP B 1 84 ? -3.035 0.093 -6.219 1 98.88 84 ASP B C 1
ATOM 1733 O O . ASP B 1 84 ? -1.991 0.701 -6.465 1 98.88 84 ASP B O 1
ATOM 1737 N N . MET B 1 85 ? -3.297 -0.322 -4.961 1 98.94 85 MET B N 1
ATOM 1738 C CA . MET B 1 85 ? -2.348 -0.139 -3.865 1 98.94 85 MET B CA 1
ATOM 1739 C C . MET B 1 85 ? -1.043 -0.877 -4.148 1 98.94 85 MET B C 1
ATOM 1741 O O . MET B 1 85 ? 0.039 -0.298 -4.043 1 98.94 85 MET B O 1
ATOM 1745 N N . CYS B 1 86 ? -1.168 -2.107 -4.566 1 98.94 86 CYS B N 1
ATOM 1746 C CA . CYS B 1 86 ? 0.01 -2.928 -4.824 1 98.94 86 CYS B CA 1
ATOM 1747 C C . CYS B 1 86 ? 0.738 -2.453 -6.078 1 98.94 86 CYS B C 1
ATOM 1749 O O . CYS B 1 86 ? 1.969 -2.484 -6.133 1 98.94 86 CYS B O 1
ATOM 1751 N N . THR B 1 87 ? -0.037 -2.074 -7.055 1 98.94 87 THR B N 1
ATOM 1752 C CA . THR B 1 87 ? 0.543 -1.44 -8.234 1 98.94 87 THR B CA 1
ATOM 1753 C C . THR B 1 87 ? 1.343 -0.201 -7.84 1 98.94 87 THR B C 1
ATOM 1755 O O . THR B 1 87 ? 2.486 -0.032 -8.273 1 98.94 87 THR B O 1
ATOM 1758 N N . GLY B 1 88 ? 0.719 0.644 -7.059 1 98.94 88 GLY B N 1
ATOM 1759 C CA . GLY B 1 88 ? 1.41 1.833 -6.582 1 98.94 88 GLY B CA 1
ATOM 1760 C C . GLY B 1 88 ? 2.686 1.52 -5.824 1 98.94 88 GLY B C 1
ATOM 1761 O O . GLY B 1 88 ? 3.67 2.254 -5.926 1 98.94 88 GLY B O 1
ATOM 1762 N N . ALA B 1 89 ? 2.68 0.438 -5.039 1 98.94 89 ALA B N 1
ATOM 1763 C CA . ALA B 1 89 ? 3.877 0.033 -4.305 1 98.94 89 ALA B CA 1
ATOM 1764 C C . ALA B 1 89 ? 5.008 -0.332 -5.262 1 98.94 89 ALA B C 1
ATOM 1766 O O . ALA B 1 89 ? 6.16 0.049 -5.043 1 98.94 89 ALA B O 1
ATOM 1767 N N . MET B 1 90 ? 4.684 -1.074 -6.344 1 98.88 90 MET B N 1
ATOM 1768 C CA . MET B 1 90 ? 5.699 -1.44 -7.328 1 98.88 90 MET B CA 1
ATOM 1769 C C . MET B 1 90 ? 6.293 -0.199 -7.98 1 98.88 90 MET B C 1
ATOM 1771 O O . MET B 1 90 ? 7.5 -0.136 -8.219 1 98.88 90 MET B O 1
ATOM 1775 N N . LEU B 1 91 ? 5.426 0.749 -8.25 1 98.88 91 LEU B N 1
ATOM 1776 C CA . LEU B 1 91 ? 5.898 1.981 -8.867 1 98.88 91 LEU B CA 1
ATOM 1777 C C . LEU B 1 91 ? 6.754 2.789 -7.895 1 98.88 91 LEU B C 1
ATOM 1779 O O . LEU B 1 91 ? 7.809 3.303 -8.273 1 98.88 91 LEU B O 1
ATOM 1783 N N . LEU B 1 92 ? 6.324 2.889 -6.676 1 98.81 92 LEU B N 1
ATOM 1784 C CA . LEU B 1 92 ? 7.051 3.631 -5.648 1 98.81 92 LEU B CA 1
ATOM 1785 C C . LEU B 1 92 ? 8.477 3.107 -5.508 1 98.81 92 LEU B C 1
ATOM 1787 O O . LEU B 1 92 ? 9.43 3.891 -5.445 1 98.81 92 LEU B O 1
ATOM 1791 N N . TYR B 1 93 ? 8.602 1.784 -5.535 1 98.69 93 TYR B N 1
ATOM 1792 C CA . TYR B 1 93 ? 9.891 1.166 -5.238 1 98.69 93 TYR B CA 1
ATOM 1793 C C . TYR B 1 93 ? 10.617 0.771 -6.52 1 98.69 93 TYR B C 1
ATOM 1795 O O . TYR B 1 93 ? 11.609 0.038 -6.48 1 98.69 93 TYR B O 1
ATOM 1803 N N . LYS B 1 94 ? 10.047 1.192 -7.648 1 98.44 94 LYS B N 1
ATOM 1804 C CA . LYS B 1 94 ? 10.695 1.083 -8.953 1 98.44 94 LYS B CA 1
ATOM 1805 C C . LYS B 1 94 ? 11.016 -0.371 -9.289 1 98.44 94 LYS B C 1
ATOM 1807 O O . LYS B 1 94 ? 12.109 -0.678 -9.766 1 98.44 94 LYS B O 1
ATOM 1812 N N . ILE B 1 95 ? 10.109 -1.223 -8.93 1 98.75 95 ILE B N 1
ATOM 1813 C CA . ILE B 1 95 ? 10.211 -2.609 -9.367 1 98.75 95 ILE B CA 1
ATOM 1814 C C . ILE B 1 95 ? 9.969 -2.691 -10.875 1 98.75 95 ILE B C 1
ATOM 1816 O O . ILE B 1 95 ? 8.891 -2.334 -11.359 1 98.75 95 ILE B O 1
ATOM 1820 N N . PRO B 1 96 ? 10.883 -3.211 -11.602 1 98.81 96 PRO B N 1
ATOM 1821 C CA . PRO B 1 96 ? 10.805 -3.025 -13.047 1 98.81 96 PRO B CA 1
ATOM 1822 C C . PRO B 1 96 ? 9.992 -4.117 -13.734 1 98.81 96 PRO B C 1
ATOM 1824 O O . PRO B 1 96 ? 9.656 -3.994 -14.922 1 98.81 96 PRO B O 1
ATOM 1827 N N . ARG B 1 97 ? 9.672 -5.207 -12.992 1 98.88 97 ARG B N 1
ATOM 1828 C CA . ARG B 1 97 ? 8.984 -6.336 -13.617 1 98.88 97 ARG B CA 1
ATOM 1829 C C . ARG B 1 97 ? 7.977 -6.961 -12.656 1 98.88 97 ARG B C 1
ATOM 1831 O O . ARG B 1 97 ? 8.281 -7.172 -11.477 1 98.88 97 ARG B O 1
ATOM 1838 N N . VAL B 1 98 ? 6.82 -7.215 -13.195 1 98.94 98 VAL B N 1
ATOM 1839 C CA . VAL B 1 98 ? 5.762 -7.926 -12.477 1 98.94 98 VAL B CA 1
ATOM 1840 C C . VAL B 1 98 ? 5.309 -9.133 -13.297 1 98.94 98 VAL B C 1
ATOM 1842 O O . VAL B 1 98 ? 4.961 -9 -14.469 1 98.94 98 VAL B O 1
ATOM 1845 N N . VAL B 1 99 ? 5.387 -10.297 -12.711 1 98.94 99 VAL B N 1
ATOM 1846 C CA . VAL B 1 99 ? 4.875 -11.531 -13.297 1 98.94 99 VAL B CA 1
ATOM 1847 C C . VAL B 1 99 ? 3.654 -12.008 -12.508 1 98.94 99 VAL B C 1
ATOM 1849 O O . VAL B 1 99 ? 3.754 -12.297 -11.312 1 98.94 99 VAL B O 1
ATOM 1852 N N . MET B 1 100 ? 2.516 -12.078 -13.18 1 98.81 100 MET B N 1
ATOM 1853 C CA . MET B 1 100 ? 1.3 -12.43 -12.453 1 98.81 100 MET B CA 1
ATOM 1854 C C . MET B 1 100 ? 0.769 -13.789 -12.906 1 98.81 100 MET B C 1
ATOM 1856 O O . MET B 1 100 ? 1.095 -14.258 -14 1 98.81 100 MET B O 1
ATOM 1860 N N . GLY B 1 101 ? -0.013 -14.422 -12.086 1 98.88 101 GLY B N 1
ATOM 1861 C CA . GLY B 1 101 ? -0.586 -15.727 -12.367 1 98.88 101 GLY B CA 1
ATOM 1862 C C . GLY B 1 101 ? -1.776 -15.664 -13.312 1 98.88 101 GLY B C 1
ATOM 1863 O O . GLY B 1 101 ? -1.862 -16.438 -14.266 1 98.88 101 GLY B O 1
ATOM 1864 N N . GLU B 1 102 ? -2.711 -14.766 -13.055 1 98.75 102 GLU B N 1
ATOM 1865 C CA . GLU B 1 102 ? -3.906 -14.656 -13.891 1 98.75 102 GLU B CA 1
ATOM 1866 C C . GLU B 1 102 ? -4.578 -13.297 -13.727 1 98.75 102 GLU B C 1
ATOM 1868 O O . GLU B 1 102 ? -4.234 -12.539 -12.812 1 98.75 102 GLU B O 1
ATOM 1873 N N . ASN B 1 103 ? -5.375 -12.945 -14.656 1 98.88 103 ASN B N 1
ATOM 1874 C CA . ASN B 1 103 ? -6.121 -11.695 -14.555 1 98.88 103 ASN B CA 1
ATOM 1875 C C . ASN B 1 103 ? -7.566 -11.867 -15.008 1 98.88 103 ASN B C 1
ATOM 1877 O O . ASN B 1 103 ? -8.242 -10.883 -15.32 1 98.88 103 ASN B O 1
ATOM 1881 N N . ASN B 1 104 ? -8.031 -13.016 -15.102 1 98.75 104 ASN B N 1
ATOM 1882 C CA . ASN B 1 104 ? -9.414 -13.242 -15.523 1 98.75 104 ASN B CA 1
ATOM 1883 C C . ASN B 1 104 ? -10.406 -12.883 -14.422 1 98.75 104 ASN B C 1
ATOM 1885 O O . ASN B 1 104 ? -11.508 -12.406 -14.711 1 98.75 104 ASN B O 1
ATOM 1889 N N . THR B 1 105 ? -10.047 -13.148 -13.117 1 98.69 105 THR B N 1
ATOM 1890 C CA . THR B 1 105 ? -10.969 -12.922 -12.016 1 98.69 105 THR B CA 1
ATOM 1891 C C . THR B 1 105 ? -10.906 -11.477 -11.539 1 98.69 105 THR B C 1
ATOM 1893 O O . THR B 1 105 ? -11.812 -11 -10.859 1 98.69 105 THR B O 1
ATOM 1896 N N . PHE B 1 106 ? -9.836 -10.781 -11.867 1 98.75 106 PHE B N 1
ATOM 1897 C CA . PHE B 1 106 ? -9.633 -9.406 -11.445 1 98.75 106 PHE B CA 1
ATOM 1898 C C . PHE B 1 106 ? -8.539 -8.742 -12.281 1 98.75 106 PHE B C 1
ATOM 1900 O O . PHE B 1 106 ? -7.477 -9.32 -12.5 1 98.75 106 PHE B O 1
ATOM 1907 N N . VAL B 1 107 ? -8.781 -7.566 -12.805 1 98.81 107 VAL B N 1
ATOM 1908 C CA . VAL B 1 107 ? -7.77 -6.758 -13.477 1 98.81 107 VAL B CA 1
ATOM 1909 C C . VAL B 1 107 ? -7.449 -5.527 -12.633 1 98.81 107 VAL B C 1
ATOM 1911 O O . VAL B 1 107 ? -8.328 -4.699 -12.375 1 98.81 107 VAL B O 1
ATOM 1914 N N . GLY B 1 108 ? -6.219 -5.457 -12.211 1 98.56 108 GLY B N 1
ATOM 1915 C CA . GLY B 1 108 ? -5.777 -4.32 -11.422 1 98.56 108 GLY B CA 1
ATOM 1916 C C . GLY B 1 108 ? -5.082 -3.254 -12.242 1 98.56 108 GLY B C 1
ATOM 1917 O O . GLY B 1 108 ? -5.602 -2.82 -13.273 1 98.56 108 GLY B O 1
ATOM 1918 N N . GLY B 1 109 ? -3.873 -2.812 -11.672 1 98.62 109 GLY B N 1
ATOM 1919 C CA . GLY B 1 109 ? -3.215 -1.665 -12.273 1 98.62 109 GLY B CA 1
ATOM 1920 C C . GLY B 1 109 ? -2.197 -2.049 -13.328 1 98.62 109 GLY B C 1
ATOM 1921 O O . GLY B 1 109 ? -1.126 -1.444 -13.414 1 98.62 109 GLY B O 1
ATOM 1922 N N . GLU B 1 110 ? -2.494 -3.076 -14.188 1 98.69 110 GLU B N 1
ATOM 1923 C CA . GLU B 1 110 ? -1.559 -3.561 -15.195 1 98.69 110 GLU B CA 1
ATOM 1924 C C . GLU B 1 110 ? -1.215 -2.463 -16.203 1 98.69 110 GLU B C 1
ATOM 1926 O O . GLU B 1 110 ? -0.045 -2.264 -16.531 1 98.69 110 GLU B O 1
ATOM 1931 N N . GLU B 1 111 ? -2.23 -1.768 -16.703 1 98.5 111 GLU B N 1
ATOM 1932 C CA . GLU B 1 111 ? -2.002 -0.735 -17.703 1 98.5 111 GLU B CA 1
ATOM 1933 C C . GLU B 1 111 ? -1.181 0.418 -17.141 1 98.5 111 GLU B C 1
ATOM 1935 O O . GLU B 1 111 ? -0.356 1.007 -17.844 1 98.5 111 GLU B O 1
ATOM 1940 N N . THR B 1 112 ? -1.479 0.746 -15.914 1 98.62 112 THR B N 1
ATOM 1941 C CA . THR B 1 112 ? -0.691 1.775 -15.242 1 98.62 112 THR B CA 1
ATOM 1942 C C . THR B 1 112 ? 0.779 1.373 -15.172 1 98.62 112 THR B C 1
ATOM 1944 O O . THR B 1 112 ? 1.664 2.186 -15.453 1 98.62 112 THR B O 1
ATOM 1947 N N . LEU B 1 113 ? 1.041 0.125 -14.805 1 98.88 113 LEU B N 1
ATOM 1948 C CA . LEU B 1 113 ? 2.406 -0.388 -14.734 1 98.88 113 LEU B CA 1
ATOM 1949 C C . LEU B 1 113 ? 3.088 -0.294 -16.094 1 98.88 113 LEU B C 1
ATOM 1951 O O . LEU B 1 113 ? 4.188 0.248 -16.203 1 98.88 113 LEU B O 1
ATOM 1955 N N . LYS B 1 114 ? 2.426 -0.787 -17.094 1 98.81 114 LYS B N 1
ATOM 1956 C CA . LYS B 1 114 ? 2.988 -0.781 -18.453 1 98.81 114 LYS B CA 1
ATOM 1957 C C . LYS B 1 114 ? 3.27 0.642 -18.922 1 98.81 114 LYS B C 1
ATOM 1959 O O . LYS B 1 114 ? 4.316 0.909 -19.516 1 98.81 114 LYS B O 1
ATOM 1964 N N . ALA B 1 115 ? 2.354 1.522 -18.641 1 98.56 115 ALA B N 1
ATOM 1965 C CA . ALA B 1 115 ? 2.492 2.916 -19.062 1 98.56 115 ALA B CA 1
ATOM 1966 C C . ALA B 1 115 ? 3.709 3.564 -18.406 1 98.56 115 ALA B C 1
ATOM 1968 O O . ALA B 1 115 ? 4.27 4.527 -18.953 1 98.56 115 ALA B O 1
ATOM 1969 N N . LYS B 1 116 ? 4.098 3.029 -17.297 1 98.44 116 LYS B N 1
ATOM 1970 C CA . LYS B 1 116 ? 5.234 3.586 -16.578 1 98.44 116 LYS B CA 1
ATOM 1971 C C . LYS B 1 116 ? 6.508 2.789 -16.859 1 98.44 116 LYS B C 1
ATOM 1973 O O . LYS B 1 116 ? 7.516 2.953 -16.172 1 98.44 116 LYS B O 1
ATOM 1978 N N . GLY B 1 117 ? 6.441 1.881 -17.766 1 98.69 117 GLY B N 1
ATOM 1979 C CA . GLY B 1 117 ? 7.629 1.199 -18.25 1 98.69 117 GLY B CA 1
ATOM 1980 C C . GLY B 1 117 ? 7.906 -0.107 -17.531 1 98.69 117 GLY B C 1
ATOM 1981 O O . GLY B 1 117 ? 8.961 -0.713 -17.719 1 98.69 117 GLY B O 1
ATOM 1982 N N . VAL B 1 118 ? 7.055 -0.526 -16.703 1 98.94 118 VAL B N 1
ATOM 1983 C CA . VAL B 1 118 ? 7.211 -1.802 -16.016 1 98.94 118 VAL B CA 1
ATOM 1984 C C . VAL B 1 118 ? 6.855 -2.947 -16.953 1 98.94 118 VAL B C 1
ATOM 1986 O O . VAL B 1 118 ? 5.852 -2.885 -17.672 1 98.94 118 VAL B O 1
ATOM 1989 N N . GLU B 1 119 ? 7.703 -3.967 -16.984 1 98.88 119 GLU B N 1
ATOM 1990 C CA . GLU B 1 119 ? 7.363 -5.184 -17.719 1 98.88 119 GLU B CA 1
ATOM 1991 C C . GLU B 1 119 ? 6.305 -5.996 -16.984 1 98.88 119 GLU B C 1
ATOM 1993 O O . GLU B 1 119 ? 6.5 -6.363 -15.82 1 98.88 119 GLU B O 1
ATOM 1998 N N . VAL B 1 120 ? 5.211 -6.254 -17.625 1 98.88 120 VAL B N 1
ATOM 1999 C CA . VAL B 1 120 ? 4.125 -7.02 -17.016 1 98.88 120 VAL B CA 1
ATOM 2000 C C . VAL B 1 120 ? 3.879 -8.297 -17.812 1 98.88 120 VAL B C 1
ATOM 2002 O O . VAL B 1 120 ? 3.613 -8.242 -19.016 1 98.88 120 VAL B O 1
ATOM 2005 N N . VAL B 1 121 ? 3.984 -9.453 -17.156 1 98.88 121 VAL B N 1
ATOM 2006 C CA . VAL B 1 121 ? 3.791 -10.758 -17.781 1 98.88 121 VAL B CA 1
ATOM 2007 C C . VAL B 1 121 ? 2.633 -11.492 -17.125 1 98.88 121 VAL B C 1
ATOM 2009 O O . VAL B 1 121 ? 2.566 -11.57 -15.891 1 98.88 121 VAL B O 1
ATOM 2012 N N . ASN B 1 122 ? 1.73 -11.93 -17.875 1 98.75 122 ASN B N 1
ATOM 2013 C CA . ASN B 1 122 ? 0.654 -12.797 -17.406 1 98.75 122 ASN B CA 1
ATOM 2014 C C . ASN B 1 122 ? 0.895 -14.25 -17.797 1 98.75 122 ASN B C 1
ATOM 2016 O O . ASN B 1 122 ? 0.926 -14.586 -18.984 1 98.75 122 ASN B O 1
ATOM 2020 N N . LEU B 1 123 ? 0.977 -15.117 -16.75 1 98.75 123 LEU B N 1
ATOM 2021 C CA . LEU B 1 123 ? 1.312 -16.516 -17 1 98.75 123 LEU B CA 1
ATOM 2022 C C . LEU B 1 123 ? 0.066 -17.312 -17.375 1 98.75 123 LEU B C 1
ATOM 2024 O O . LEU B 1 123 ? 0.167 -18.438 -17.859 1 98.75 123 LEU B O 1
ATOM 2028 N N . LYS B 1 124 ? -1.071 -16.75 -17.156 1 98.31 124 LYS B N 1
ATOM 2029 C CA . LYS B 1 124 ? -2.348 -17.391 -17.453 1 98.31 124 LYS B CA 1
ATOM 2030 C C . LYS B 1 124 ? -2.436 -18.766 -16.781 1 98.31 124 LYS B C 1
ATOM 2032 O O . LYS B 1 124 ? -2.762 -19.75 -17.422 1 98.31 124 LYS B O 1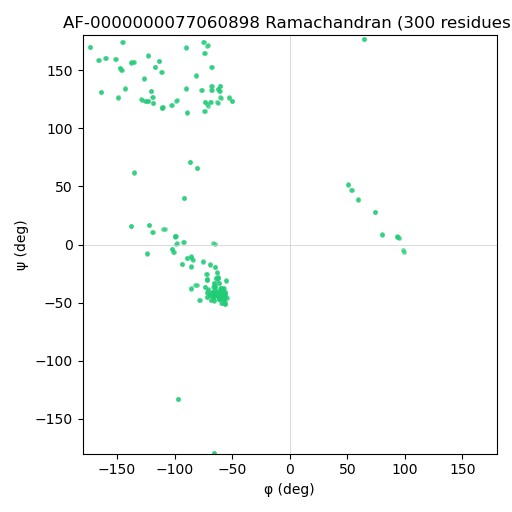
ATOM 2037 N N . SER B 1 125 ? -2.064 -18.734 -15.508 1 98.62 125 SER B N 1
ATOM 2038 C CA . SER B 1 125 ? -2.059 -19.969 -14.719 1 98.62 125 SER B CA 1
ATOM 2039 C C . SER B 1 125 ? -3.479 -20.422 -14.406 1 98.62 125 SER B C 1
ATOM 2041 O O . SER B 1 125 ? -4.211 -19.75 -13.688 1 98.62 125 SER B O 1
ATOM 2043 N N . ALA B 1 126 ? -3.863 -21.594 -14.812 1 98.38 126 ALA B N 1
ATOM 2044 C CA . ALA B 1 126 ? -5.172 -22.172 -14.539 1 98.38 126 ALA B CA 1
ATOM 2045 C C . ALA B 1 126 ? -5.348 -22.438 -13.047 1 98.38 126 ALA B C 1
ATOM 2047 O O . ALA B 1 126 ? -6.449 -22.312 -12.508 1 98.38 126 ALA B O 1
ATOM 2048 N N . GLU B 1 127 ? -4.312 -22.797 -12.453 1 98.56 127 GLU B N 1
ATOM 2049 C CA . GLU B 1 127 ? -4.359 -23.094 -11.023 1 98.56 127 GLU B CA 1
ATOM 2050 C C . GLU B 1 127 ? -4.668 -21.828 -10.219 1 98.56 127 GLU B C 1
ATOM 2052 O O . GLU B 1 127 ? -5.477 -21.875 -9.289 1 98.56 127 GLU B O 1
ATOM 2057 N N . CYS B 1 128 ? -4.02 -20.703 -10.547 1 98.81 128 CYS B N 1
ATOM 2058 C CA . CYS B 1 128 ? -4.305 -19.453 -9.875 1 98.81 128 CYS B CA 1
ATOM 2059 C C . CYS B 1 128 ? -5.758 -19.031 -10.094 1 98.81 128 CYS B C 1
ATOM 2061 O O . CYS B 1 128 ? -6.43 -18.609 -9.148 1 98.81 128 CYS B O 1
ATOM 2063 N N . GLU B 1 129 ? -6.176 -19.156 -11.305 1 98.81 129 GLU B N 1
ATOM 2064 C CA . GLU B 1 129 ? -7.559 -18.797 -11.609 1 98.81 129 GLU B CA 1
ATOM 2065 C C . GLU B 1 129 ? -8.539 -19.641 -10.805 1 98.81 129 GLU B C 1
ATOM 2067 O O . GLU B 1 129 ? -9.523 -19.125 -10.273 1 98.81 129 GLU B O 1
ATOM 2072 N N . LYS B 1 130 ? -8.289 -20.922 -10.727 1 98.81 130 LYS B N 1
ATOM 2073 C CA . LYS B 1 130 ? -9.156 -21.828 -9.977 1 98.81 130 LYS B CA 1
ATOM 2074 C C . LYS B 1 130 ? -9.211 -21.453 -8.5 1 98.81 130 LYS B C 1
ATOM 2076 O O . LYS B 1 130 ? -10.289 -21.406 -7.906 1 98.81 130 LYS B O 1
ATOM 2081 N N . LEU B 1 131 ? -8.078 -21.188 -7.902 1 98.81 131 LEU B N 1
ATOM 2082 C CA . LEU B 1 131 ? -8.023 -20.781 -6.504 1 98.81 131 LEU B CA 1
ATOM 2083 C C . LEU B 1 131 ? -8.898 -19.547 -6.266 1 98.81 131 LEU B C 1
ATOM 2085 O O . LEU B 1 131 ? -9.68 -19.516 -5.309 1 98.81 131 LEU B O 1
ATOM 2089 N N . MET B 1 132 ? -8.805 -18.547 -7.152 1 98.88 132 MET B N 1
ATOM 2090 C CA . MET B 1 132 ? -9.555 -17.312 -6.984 1 98.88 132 MET B CA 1
ATOM 2091 C C . MET B 1 132 ? -11.047 -17.547 -7.191 1 98.88 132 MET B C 1
ATOM 2093 O O . MET B 1 132 ? -11.875 -17.078 -6.402 1 98.88 132 MET B O 1
ATOM 2097 N N . LYS B 1 133 ? -11.414 -18.312 -8.211 1 98.88 133 LYS B N 1
ATOM 2098 C CA . LYS B 1 133 ? -12.82 -18.562 -8.5 1 98.88 133 LYS B CA 1
ATOM 2099 C C . LYS B 1 133 ? -13.5 -19.297 -7.34 1 98.88 133 LYS B C 1
ATOM 2101 O O . LYS B 1 133 ? -14.609 -18.938 -6.945 1 98.88 133 LYS B O 1
ATOM 2106 N N . GLU B 1 134 ? -12.836 -20.281 -6.809 1 98.75 134 GLU B N 1
ATOM 2107 C CA . GLU B 1 134 ? -13.375 -21.031 -5.684 1 98.75 134 GLU B CA 1
ATOM 2108 C C . GLU B 1 134 ? -13.555 -20.141 -4.457 1 98.75 134 GLU B C 1
ATOM 2110 O O . GLU B 1 134 ? -14.57 -20.234 -3.762 1 98.75 134 GLU B O 1
ATOM 2115 N N . PHE B 1 135 ? -12.602 -19.297 -4.191 1 98.88 135 PHE B N 1
ATOM 2116 C CA . PHE B 1 135 ? -12.688 -18.406 -3.043 1 98.88 135 PHE B CA 1
ATOM 2117 C C . PHE B 1 135 ? -13.82 -17.406 -3.219 1 98.88 135 PHE B C 1
ATOM 2119 O O . PHE B 1 135 ? -14.602 -17.172 -2.293 1 98.88 135 PHE B O 1
ATOM 2126 N N . ILE B 1 136 ? -13.922 -16.719 -4.426 1 98.62 136 ILE B N 1
ATOM 2127 C CA . ILE B 1 136 ? -14.93 -15.703 -4.688 1 98.62 136 ILE B CA 1
ATOM 2128 C C . ILE B 1 136 ? -16.328 -16.312 -4.543 1 98.62 136 ILE B C 1
ATOM 2130 O O . ILE B 1 136 ? -17.234 -15.68 -3.998 1 98.62 136 ILE B O 1
ATOM 2134 N N . GLU B 1 137 ? -16.422 -17.531 -4.992 1 98.44 137 GLU B N 1
ATOM 2135 C CA . GLU B 1 137 ? -17.703 -18.234 -4.863 1 98.44 137 GLU B CA 1
ATOM 2136 C C . GLU B 1 137 ? -18.047 -18.484 -3.4 1 98.44 137 GLU B C 1
ATOM 2138 O O . GLU B 1 137 ? -19.188 -18.297 -2.979 1 98.44 137 GLU B O 1
ATOM 2143 N N . ALA B 1 138 ? -17.141 -18.922 -2.609 1 98.38 138 ALA B N 1
ATOM 2144 C CA . ALA B 1 138 ? -17.375 -19.344 -1.231 1 98.38 138 ALA B CA 1
ATOM 2145 C C . ALA B 1 138 ? -17.438 -18.141 -0.288 1 98.38 138 ALA B C 1
ATOM 2147 O O . ALA B 1 138 ? -18.156 -18.172 0.712 1 98.38 138 ALA B O 1
ATOM 2148 N N . HIS B 1 139 ? -16.641 -17.109 -0.574 1 98 139 HIS B N 1
ATOM 2149 C CA . HIS B 1 139 ? -16.5 -15.969 0.32 1 98 139 HIS B CA 1
ATOM 2150 C C . HIS B 1 139 ? -16.562 -14.656 -0.452 1 98 139 HIS B C 1
ATOM 2152 O O . HIS B 1 139 ? -15.641 -13.844 -0.385 1 98 139 HIS B O 1
ATOM 2158 N N . PRO B 1 140 ? -17.672 -14.359 -1.12 1 97.81 140 PRO B N 1
ATOM 2159 C CA . PRO B 1 140 ? -17.766 -13.156 -1.95 1 97.81 140 PRO B CA 1
ATOM 2160 C C . PRO B 1 140 ? -17.594 -11.867 -1.146 1 97.81 140 PRO B C 1
ATOM 2162 O O . PRO B 1 140 ? -16.984 -10.914 -1.626 1 97.81 140 PRO B O 1
ATOM 2165 N N . GLU B 1 141 ? -18.047 -11.852 0.108 1 97.25 141 GLU B N 1
ATOM 2166 C CA . GLU B 1 141 ? -17.969 -10.633 0.914 1 97.25 141 GLU B CA 1
ATOM 2167 C C . GLU B 1 141 ? -16.516 -10.281 1.227 1 97.25 141 GLU B C 1
ATOM 2169 O O . GLU B 1 141 ? -16.141 -9.109 1.186 1 97.25 141 GLU B O 1
ATOM 2174 N N . ASP B 1 142 ? -15.703 -11.312 1.539 1 98 142 ASP B N 1
ATOM 2175 C CA . ASP B 1 142 ? -14.289 -11.094 1.83 1 98 142 ASP B CA 1
ATOM 2176 C C . ASP B 1 142 ? -13.539 -10.617 0.587 1 98 142 ASP B C 1
ATOM 2178 O O . ASP B 1 142 ? -12.695 -9.727 0.67 1 98 142 ASP B O 1
ATOM 2182 N N . TRP B 1 143 ? -13.93 -11.148 -0.57 1 98.5 143 TRP B N 1
ATOM 2183 C CA . TRP B 1 143 ? -13.266 -10.766 -1.813 1 98.5 143 TRP B CA 1
ATOM 2184 C C . TRP B 1 143 ? -13.57 -9.312 -2.17 1 98.5 143 TRP B C 1
ATOM 2186 O O . TRP B 1 143 ? -12.664 -8.531 -2.449 1 98.5 143 TRP B O 1
ATOM 2196 N N . TYR B 1 144 ? -14.812 -8.977 -2.102 1 98 144 TYR B N 1
ATOM 2197 C CA . TYR B 1 144 ? -15.203 -7.645 -2.541 1 98 144 TYR B CA 1
ATOM 2198 C C . TYR B 1 144 ? -14.742 -6.586 -1.55 1 98 144 TYR B C 1
ATOM 2200 O O . TYR B 1 144 ? -14.422 -5.461 -1.938 1 98 144 TYR B O 1
ATOM 2208 N N . GLU B 1 145 ? -14.648 -6.953 -0.286 1 98 145 GLU B N 1
ATOM 2209 C CA . GLU B 1 145 ? -14.023 -6.062 0.689 1 98 145 GLU B CA 1
ATOM 2210 C C . GLU B 1 145 ? -12.547 -5.859 0.384 1 98 145 GLU B C 1
ATOM 2212 O O . GLU B 1 145 ? -12.023 -4.75 0.51 1 98 145 GLU B O 1
ATOM 2217 N N . ASP B 1 146 ? -11.891 -6.926 -0.081 1 98.31 146 ASP B N 1
ATOM 2218 C CA . ASP B 1 146 ? -10.461 -6.895 -0.374 1 98.31 146 ASP B CA 1
ATOM 2219 C C . ASP B 1 146 ? -10.148 -5.895 -1.487 1 98.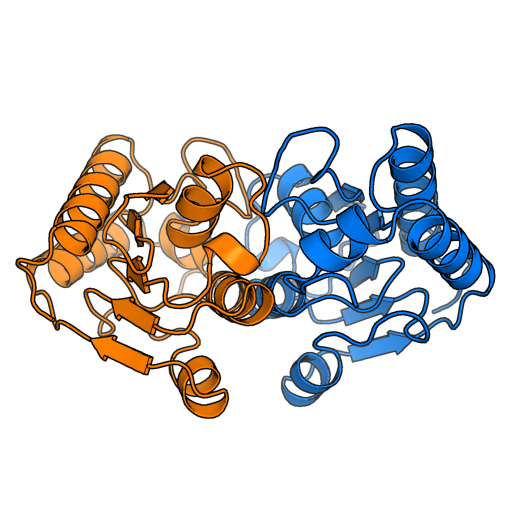31 146 ASP B C 1
ATOM 2221 O O . ASP B 1 146 ? -9.086 -5.27 -1.488 1 98.31 146 ASP B O 1
ATOM 2225 N N . ILE B 1 147 ? -11.125 -5.691 -2.385 1 97.69 147 ILE B N 1
ATOM 2226 C CA . ILE B 1 147 ? -10.875 -4.816 -3.525 1 97.69 147 ILE B CA 1
ATOM 2227 C C . ILE B 1 147 ? -11.688 -3.533 -3.377 1 97.69 147 ILE B C 1
ATOM 2229 O O . ILE B 1 147 ? -11.906 -2.814 -4.355 1 97.69 147 ILE B O 1
ATOM 2233 N N . GLY B 1 148 ? -12.227 -3.289 -2.223 1 97.25 148 GLY B N 1
ATOM 2234 C CA . GLY B 1 148 ? -12.883 -2.031 -1.908 1 97.25 148 GLY B CA 1
ATOM 2235 C C . GLY B 1 148 ? -14.242 -1.893 -2.566 1 97.25 148 GLY B C 1
ATOM 2236 O O . GLY B 1 148 ? -14.688 -0.78 -2.867 1 97.25 148 GLY B O 1
ATOM 2237 N N . GLU B 1 149 ? -14.883 -3.051 -2.816 1 97.12 149 GLU B N 1
ATOM 2238 C CA . GLU B 1 149 ? -16.188 -3.045 -3.48 1 97.12 149 GLU B CA 1
ATOM 2239 C C . GLU B 1 149 ? -17.266 -3.613 -2.57 1 97.12 149 GLU B C 1
ATOM 2241 O O . GLU B 1 149 ? -16.969 -4.371 -1.644 1 97.12 149 GLU B O 1
ATOM 2246 N N . GLN B 1 150 ? -18.422 -3.17 -2.818 1 92.25 150 GLN B N 1
ATOM 2247 C CA . GLN B 1 150 ? -19.578 -3.777 -2.17 1 92.25 150 GLN B CA 1
ATOM 2248 C C . GLN B 1 150 ? -20.016 -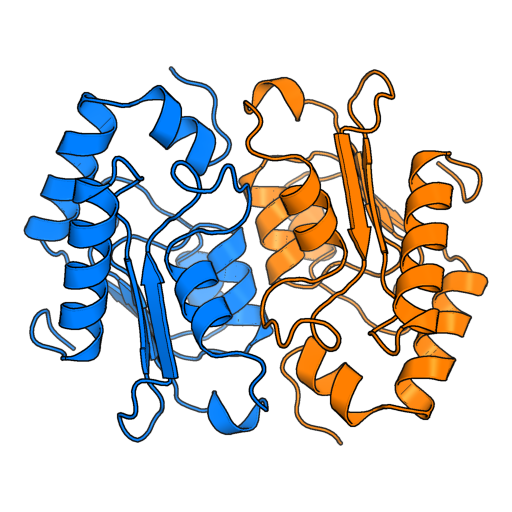5.051 -2.893 1 92.25 150 GLN B C 1
ATOM 2250 O O . GLN B 1 150 ? -19.859 -5.16 -4.113 1 92.25 150 GLN B O 1
ATOM 2255 N N . THR B 1 151 ? -20.484 -5.961 -2.09 1 87.56 151 THR B N 1
ATOM 2256 C CA . THR B 1 151 ? -20.969 -7.195 -2.695 1 87.56 151 THR B CA 1
ATOM 2257 C C . THR B 1 151 ? -22.125 -6.91 -3.652 1 87.56 151 THR B C 1
ATOM 2259 O O . THR B 1 151 ? -23 -6.113 -3.342 1 87.56 151 THR B O 1
ATOM 2262 N N . LYS B 1 152 ? -22.141 -7.516 -4.812 1 66.56 152 LYS B N 1
ATOM 2263 C CA . LYS B 1 152 ? -23.219 -7.398 -5.789 1 66.56 152 LYS B CA 1
ATOM 2264 C C . LYS B 1 152 ? -24.438 -8.234 -5.375 1 66.56 152 LYS B C 1
ATOM 2266 O O . LYS B 1 152 ? -24.281 -9.266 -4.723 1 66.56 152 LYS B O 1
#

InterPro domains:
  IPR002125 Cytidine and deoxycytidylate deaminase domain [PF00383] (8-101)
  IPR002125 Cytidine and deoxycytidylate deaminase domain [PS51747] (2-120)
  IPR016192 APOBEC/CMP deaminase, zinc-binding [PS00903] (54-90)
  IPR016193 Cytidine deaminase-like [SSF53927] (8-147)

Solvent-accessible surface area (backbone atoms only — not comparable to full-atom values): 14332 Å² total; per-residue (Å²): 141,52,82,75,34,68,50,42,47,49,3,47,51,27,9,52,53,19,38,77,67,69,18,59,53,29,4,4,15,32,27,28,61,88,64,49,76,56,20,48,22,25,16,34,28,66,75,64,41,27,61,62,33,38,15,58,44,26,6,44,37,59,43,28,62,63,58,34,75,63,30,53,66,14,36,40,19,26,31,42,42,44,43,34,26,46,34,15,40,35,60,35,44,51,41,42,27,39,41,23,19,25,50,88,94,44,75,42,30,60,66,60,39,45,75,70,68,25,46,74,44,74,61,66,32,63,68,42,44,48,51,45,52,55,44,43,70,76,37,42,62,63,48,24,36,74,59,33,33,69,70,131,139,52,85,77,35,67,50,42,45,48,2,47,51,26,9,52,53,18,37,76,67,70,19,59,54,29,5,4,15,32,26,29,61,88,64,48,77,57,22,48,22,25,15,34,29,67,76,65,41,27,58,60,34,39,15,57,44,26,6,45,37,58,43,27,62,63,57,34,76,65,29,54,67,15,34,39,19,26,29,41,42,44,42,35,27,47,34,15,39,36,59,36,44,52,40,44,29,38,39,24,20,24,50,87,92,44,78,43,31,60,66,61,38,44,75,71,66,27,47,76,45,75,61,64,34,66,66,42,45,48,50,46,53,55,44,44,71,77,38,42,63,61,48,24,36,74,58,33,32,68,71,130